Protein 3U67 (pdb70)

Nearest PDB structures (foldseek):
  3u67-assembly1_A  TM=1.005E+00  e=1.714E-45  Leishmania major strain Friedlin
  3h80-assembly1_A  TM=9.993E-01  e=5.465E-40  Leishmania major strain Friedlin
  6ey9-assembly1_A  TM=9.630E-01  e=1.412E-33  Homo sapiens
  3ft5-assembly1_A-2  TM=9.499E-01  e=2.140E-31  Homo sapiens
  6cjl-assembly1_B  TM=9.512E-01  e=3.063E-31  Candida albicans SC5314

InterPro domains:
  IPR001404 Heat shock protein Hsp90 family [MF_00505] (1-665)
  IPR001404 Heat shock protein Hsp90 family [NF003555] (4-664)
  IPR001404 Heat shock protein Hsp90 family [PF00183] (181-685)
  IPR001404 Heat shock protein Hsp90 family [PIRSF002583] (2-690)
  IPR001404 Heat shock protein Hsp90 family [PTHR11528] (3-684)
  IPR003594 Histidine kinase/HSP90-like ATPase domain [PF02518] (26-178)
  IPR003594 Histidine kinase/HSP90-like ATPase domain [SM00387] (25-179)
  IPR019805 Heat shock protein Hsp90, conserved site [PS00298] (23-32)
  IPR020568 Ribosomal protein uS5 domain 2-type superfamily [SSF54211] (264-519)
  IPR020575 Heat shock protein Hsp90, N-terminal [PR00775] (3-23)
  IPR020575 Heat shock protein Hsp90, N-terminal [PR00775] (24-46)
  IPR020575 Heat shock protein Hsp90, N-terminal [PR00775] (73-90)
  IPR020575 Heat shock protein Hsp90, N-terminal [PR00775] (91-108)
  IPR020575 Heat shock protein Hsp90, N-te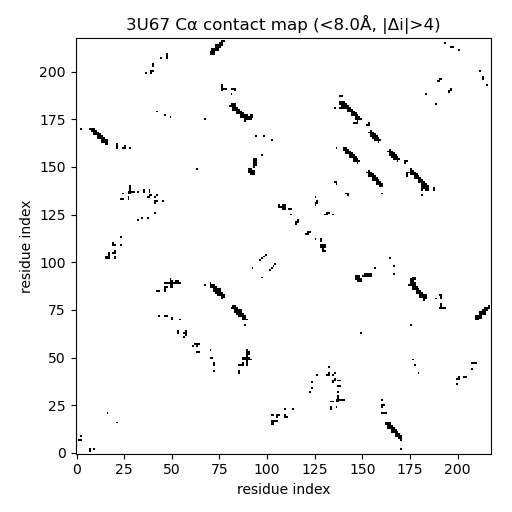rminal [PR00775] (116-138)
  IPR020575 Heat shock protein Hsp90, N-terminal [PR00775] (167-184)
  IPR020575 Heat shock protein Hsp90, N-terminal [PR00775] (185-203)
  IPR020575 Heat shock protein Hsp90, N-terminal [cd16927] (12-199)
  IPR036890 Histidine kinase/HSP90-like ATPase superfamily [G3DSA:3.30.565.10] (1-225)
  IPR036890 Histidine kinase/HSP90-like ATPase superfamily [SSF55874] (2-210)
  IPR037196 HSP90, C-terminal domain [G3DSA:1.20.120.790] (519-669)

B-factor: mean 36.73, std 11.41, range [22.11, 109.65]

CATH classification: 3.30.565.10

Foldseek 3Di:
DEQPDPPHWKDKDKDFFAVLLLVLLVCQLPDDDDPLLLLVLLLLVVQLVQQVVQVVVCVVPVCQCPPNNAWAKEWEFDLVQQKIKIWTQGQWAALCRCVQVPGHPDQPLSVVLVVCVVVPHDPSCCVVSVNSNSSLSNFAQKKWKWTDHPVHAIWIWMDSSPRMIMIMDGPDDDDHTMMIMGRGDPVRSCCSDPVSVVVSCVVNPPPRPHYYHYDDDD

Structure (mmCIF, N/CA/C/O backbone):
data_3U67
#
_entry.id   3U67
#
_cell.length_a   121.865
_cell.length_b   42.991
_cell.length_c   51.253
_cell.angle_alpha   90.00
_cell.angle_beta   90.00
_cell.angle_gamma   90.00
#
_symmetry.space_group_name_H-M   'P 21 21 2'
#
loop_
_entity.id
_entity.type
_entity.pdbx_description
1 polymer 'Heat shock protein 83-1'
2 non-polymer "ADENOSINE-5'-DIPHOSPHATE"
3 non-polymer 'MAGNESIUM ION'
4 non-polymer 1,2-ETHANEDIOL
5 water water
#
loop_
_atom_site.group_PDB
_atom_site.id
_atom_site.type_symbol
_atom_site.label_atom_id
_atom_site.label_alt_id
_atom_site.label_comp_id
_atom_site.label_asym_id
_atom_site.label_entity_id
_atom_site.label_seq_id
_atom_site.pdbx_PDB_ins_code
_atom_site.Cartn_x
_atom_site.Cartn_y
_atom_site.Cartn_z
_atom_site.occupancy
_at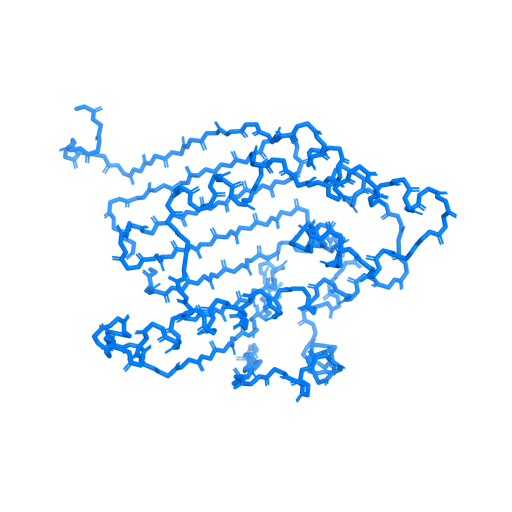om_site.B_iso_or_equiv
_atom_site.auth_seq_id
_atom_site.auth_comp_id
_atom_site.auth_asym_id
_atom_site.auth_atom_id
_atom_site.pdbx_PDB_model_num
ATOM 1 N N . SER A 1 9 ? 10.042 21.727 -29.916 1.00 55.29 -9 SER A N 1
ATOM 2 C CA . SER A 1 9 ? 10.080 22.294 -28.564 1.00 54.98 -9 SER A CA 1
ATOM 3 C C . SER A 1 9 ? 8.816 21.994 -27.755 1.00 58.41 -9 SER A C 1
ATOM 4 O O . SER A 1 9 ? 8.487 22.727 -26.816 1.00 58.56 -9 SER A O 1
ATOM 7 N N . GLY A 1 10 ? 8.138 20.908 -28.122 1.00 53.36 -8 GLY A N 1
ATOM 8 C CA . GLY A 1 10 ? 6.908 20.447 -27.488 1.00 51.70 -8 GLY A CA 1
ATOM 9 C C . GLY A 1 10 ? 6.915 18.940 -27.393 1.00 53.64 -8 GLY A C 1
ATOM 10 O O . GLY A 1 10 ? 7.882 18.367 -26.878 1.00 51.85 -8 GLY A O 1
ATOM 11 N N . ARG A 1 11 ? 5.859 18.286 -27.942 1.00 49.53 -7 ARG A N 1
ATOM 12 C CA . ARG A 1 11 ? 5.673 16.828 -27.925 1.00 49.34 -7 ARG A CA 1
ATOM 13 C C . ARG A 1 11 ? 6.799 16.006 -28.566 1.00 52.43 -7 ARG A C 1
ATOM 14 O O . ARG A 1 11 ? 7.007 14.863 -28.158 1.00 53.09 -7 ARG A O 1
ATOM 16 N N . GLU A 1 12 ? 7.500 16.575 -29.572 1.00 47.63 -6 GLU A N 1
ATOM 17 C CA . GLU A 1 12 ? 8.575 15.920 -30.324 1.00 46.35 -6 GLU A CA 1
ATOM 18 C C . GLU A 1 12 ? 9.965 16.092 -29.697 1.00 46.93 -6 GLU A C 1
ATOM 19 O O . GLU A 1 12 ? 10.917 15.454 -30.159 1.00 46.18 -6 GLU A O 1
ATOM 21 N N . ASN A 1 13 ? 10.094 16.962 -28.664 1.00 39.18 -5 ASN A N 1
ATOM 22 C CA . ASN A 1 13 ? 11.389 17.174 -28.006 1.00 36.84 -5 ASN A CA 1
ATOM 23 C C . ASN A 1 13 ? 11.776 15.906 -27.244 1.00 35.91 -5 ASN A C 1
ATOM 24 O O . ASN A 1 13 ? 10.925 15.296 -26.597 1.00 34.49 -5 ASN A O 1
ATOM 29 N N . LEU A 1 14 ? 13.054 15.503 -27.331 1.00 30.90 -4 LEU A N 1
ATOM 30 C CA . LEU A 1 14 ? 13.601 14.319 -26.672 1.00 31.25 -4 LEU A CA 1
ATOM 31 C C . LEU A 1 14 ? 13.270 14.241 -25.178 1.00 31.77 -4 LEU A C 1
ATOM 32 O O . LEU A 1 14 ? 13.027 13.150 -24.643 1.00 29.89 -4 LEU A O 1
ATOM 37 N N . TYR A 1 15 ? 13.249 15.408 -24.510 1.00 27.21 -3 TYR A N 1
ATOM 38 C CA . TYR A 1 15 ? 13.034 15.524 -23.073 1.00 25.78 -3 TYR A CA 1
ATOM 39 C C . TYR A 1 15 ? 11.584 15.733 -22.665 1.00 29.36 -3 TYR A C 1
ATOM 40 O O . TYR A 1 15 ? 11.317 15.776 -21.481 1.00 26.98 -3 TYR A O 1
ATOM 49 N N . PHE A 1 16 ? 10.651 15.798 -23.627 1.00 26.74 -2 PHE A N 1
ATOM 50 C CA . PHE A 1 16 ? 9.222 15.987 -23.325 1.00 26.21 -2 PHE A CA 1
ATOM 51 C C . PHE A 1 16 ? 8.663 14.848 -22.478 1.00 29.84 -2 PHE A C 1
ATOM 52 O O . PHE A 1 16 ? 8.942 13.668 -22.756 1.00 30.35 -2 PHE A O 1
ATOM 60 N N . GLN A 1 17 ? 7.905 15.205 -21.434 1.00 26.63 -1 GLN A N 1
ATOM 61 C CA . GLN A 1 17 ? 7.288 14.248 -20.520 1.00 27.34 -1 GLN A CA 1
ATOM 62 C C . GLN A 1 17 ? 5.770 14.231 -20.508 1.00 32.28 -1 GLN A C 1
ATOM 63 O O . GLN A 1 17 ? 5.175 13.229 -20.142 1.00 32.28 -1 GLN A O 1
ATOM 69 N N . GLY A 1 18 ? 5.141 15.340 -20.824 1.00 28.93 0 GLY A N 1
ATOM 70 C CA . GLY A 1 18 ? 3.688 15.395 -20.771 1.00 28.13 0 GLY A CA 1
ATOM 71 C C . GLY A 1 18 ? 3.177 16.800 -20.855 1.00 31.17 0 GLY A C 1
ATOM 72 O O . GLY A 1 18 ? 3.953 17.759 -20.798 1.00 28.95 0 GLY A O 1
ATOM 73 N N . MET A 1 19 ? 1.858 16.925 -21.001 1.00 28.01 1 MET A N 1
ATOM 74 C CA A MET A 1 19 ? 1.252 18.237 -21.103 0.50 28.57 1 MET A CA 1
ATOM 75 C CA B MET A 1 19 ? 1.210 18.223 -21.167 0.50 28.77 1 MET A CA 1
ATOM 76 C C . MET A 1 19 ? -0.092 18.210 -20.369 1.00 32.15 1 MET A C 1
ATOM 77 O O . MET A 1 19 ? -0.761 17.174 -20.337 1.00 31.58 1 MET A O 1
ATOM 86 N N . THR A 1 20 ? -0.465 19.348 -19.762 1.00 27.32 2 THR A N 1
ATOM 87 C CA . THR A 1 20 ? -1.739 19.495 -19.091 1.00 26.71 2 THR A CA 1
ATOM 88 C C . THR A 1 20 ? -2.328 20.793 -19.619 1.00 30.42 2 THR A C 1
ATOM 89 O O . THR A 1 20 ? -1.646 21.823 -19.606 1.00 29.56 2 THR A O 1
ATOM 93 N N . GLU A 1 21 ? -3.561 20.728 -20.144 1.00 25.40 3 GLU A N 1
ATOM 94 C CA . GLU A 1 21 ? -4.302 21.890 -20.628 1.00 25.18 3 GLU A CA 1
ATOM 95 C C . GLU A 1 21 ? -5.464 22.124 -19.664 1.00 29.28 3 GLU A C 1
ATOM 96 O O . GLU A 1 21 ? -6.064 21.151 -19.184 1.00 27.33 3 GLU A O 1
ATOM 102 N N . THR A 1 22 ? -5.790 23.402 -19.386 1.00 26.02 4 THR A N 1
ATOM 103 C CA . THR A 1 22 ? -6.894 23.775 -18.502 1.00 26.17 4 THR A CA 1
ATOM 104 C C . THR A 1 22 ? -8.010 24.425 -19.317 1.00 28.38 4 THR A C 1
ATOM 105 O O . THR A 1 22 ? -7.733 25.224 -20.225 1.00 28.65 4 THR A O 1
ATOM 109 N N . PHE A 1 23 ? -9.283 24.054 -19.007 1.00 23.40 5 PHE A N 1
ATOM 110 C CA . PHE A 1 23 ? -10.450 24.582 -19.687 1.00 24.24 5 PHE A CA 1
ATOM 111 C C . PHE A 1 23 ? -11.453 25.059 -18.671 1.00 27.41 5 PHE A C 1
ATOM 112 O O . PHE A 1 23 ? -11.560 24.454 -17.614 1.00 27.67 5 PHE A O 1
ATOM 120 N N . ALA A 1 24 ? -12.215 26.104 -18.996 1.00 26.32 6 ALA A N 1
ATOM 121 C CA . ALA A 1 24 ? -13.317 26.512 -18.118 1.00 25.91 6 ALA A CA 1
ATOM 122 C C . ALA A 1 24 ? -14.522 25.641 -18.482 1.00 27.54 6 ALA A C 1
ATOM 123 O O . ALA A 1 24 ? -14.616 25.141 -19.598 1.00 25.87 6 ALA A O 1
ATOM 125 N N . PHE A 1 25 ? -15.467 25.507 -17.573 1.00 26.09 7 PHE A N 1
ATOM 126 C CA . PHE A 1 25 ? -16.712 24.804 -17.864 1.00 26.33 7 PHE A CA 1
ATOM 127 C C . PHE A 1 25 ? -17.682 25.769 -18.490 1.00 29.90 7 PHE A C 1
ATOM 128 O O . PHE A 1 25 ? -17.628 26.964 -18.191 1.00 29.58 7 PHE A O 1
ATOM 136 N N . GLN A 1 26 ? -18.627 25.247 -19.302 1.00 26.90 8 GLN A N 1
ATOM 137 C CA . GLN A 1 26 ? -19.756 25.998 -19.835 1.00 26.65 8 GLN A CA 1
ATOM 138 C C . GLN A 1 26 ? -20.476 26.557 -18.570 1.00 30.59 8 GLN A C 1
ATOM 139 O O . GLN A 1 26 ? -20.485 25.897 -17.529 1.00 28.55 8 GLN A O 1
ATOM 145 N N . ALA A 1 27 ? -20.973 27.802 -18.628 1.00 27.53 9 ALA A N 1
ATOM 146 C CA . ALA A 1 27 ? -21.528 28.506 -17.466 1.00 28.51 9 ALA A CA 1
ATOM 147 C C . ALA A 1 27 ? -22.542 27.752 -16.592 1.00 30.94 9 ALA A C 1
ATOM 148 O O . ALA A 1 27 ? -22.412 27.775 -15.358 1.00 30.13 9 ALA A O 1
ATOM 150 N N . GLU A 1 28 ? -23.545 27.120 -17.212 1.00 27.62 10 GLU A N 1
ATOM 151 C CA . GLU A 1 28 ? -24.573 26.381 -16.464 1.00 27.51 10 GLU A CA 1
ATOM 152 C C . GLU A 1 28 ? -24.022 25.103 -15.863 1.00 29.44 10 GLU A C 1
ATOM 153 O O . GLU A 1 28 ? -24.424 24.730 -14.764 1.00 30.05 10 GLU A O 1
ATOM 159 N N . ILE A 1 29 ? -23.094 24.435 -16.572 1.00 26.02 11 ILE A N 1
ATOM 160 C CA A ILE A 1 29 ? -22.457 23.223 -16.058 0.50 25.75 11 ILE A CA 1
ATOM 161 C CA B ILE A 1 29 ? -22.456 23.221 -16.057 0.50 25.68 11 ILE A CA 1
ATOM 162 C C . ILE A 1 29 ? -21.692 23.588 -14.789 1.00 29.14 11 ILE A C 1
ATOM 163 O O . ILE A 1 29 ? -21.817 22.894 -13.778 1.00 27.25 11 ILE A O 1
ATOM 172 N N . ASN A 1 30 ? -20.944 24.724 -14.817 1.00 27.01 12 ASN A N 1
ATOM 173 C CA . ASN A 1 30 ? -20.218 25.174 -13.622 1.00 25.68 12 ASN A CA 1
ATOM 174 C C . ASN A 1 30 ? -21.205 25.397 -12.457 1.00 29.01 12 ASN A C 1
ATOM 175 O O . ASN A 1 30 ? -20.933 24.994 -11.317 1.00 28.77 12 ASN A O 1
ATOM 180 N N . GLN A 1 31 ? -22.334 26.070 -12.747 1.00 28.64 13 GLN A N 1
ATOM 181 C CA . GLN A 1 31 ? -23.376 26.364 -11.763 1.00 29.43 13 GLN A CA 1
ATOM 182 C C . GLN A 1 31 ? -23.920 25.049 -11.169 1.00 30.49 13 GLN A C 1
ATOM 183 O O . GLN A 1 31 ? -24.041 24.921 -9.944 1.00 30.12 13 GLN A O 1
ATOM 189 N N . LEU A 1 32 ? -24.200 24.064 -12.039 1.00 26.74 14 LEU A N 1
ATOM 190 C CA . LEU A 1 32 ? -24.689 22.746 -11.630 1.00 26.79 14 LEU A CA 1
ATOM 191 C C . LEU A 1 32 ? -23.689 22.021 -10.726 1.00 29.05 14 LEU A C 1
ATOM 192 O O . LEU A 1 32 ? -24.087 21.461 -9.707 1.00 28.08 14 LEU A O 1
ATOM 197 N N . MET A 1 33 ? -22.395 22.071 -11.070 1.00 26.13 15 MET A N 1
ATOM 198 C CA . MET A 1 33 ? -21.360 21.395 -10.291 1.00 26.14 15 MET A CA 1
ATOM 199 C C . MET A 1 33 ? -21.241 21.996 -8.896 1.00 33.00 15 MET A C 1
ATOM 200 O O . MET A 1 33 ? -21.112 21.244 -7.936 1.00 31.44 15 MET A O 1
ATOM 205 N N . SER A 1 34 ? -21.330 23.339 -8.789 1.00 32.39 16 SER A N 1
ATOM 206 C CA . SER A 1 34 ? -21.267 24.020 -7.494 1.00 32.95 16 SER A CA 1
ATOM 207 C C . SER A 1 34 ? -22.474 23.623 -6.655 1.00 37.20 16 SER A C 1
ATOM 208 O O . SER A 1 34 ? -22.311 23.283 -5.481 1.00 38.16 16 SER A O 1
ATOM 211 N N . LEU A 1 35 ? -23.660 23.600 -7.272 1.00 33.87 17 LEU A N 1
ATOM 212 C CA . LEU A 1 35 ? -24.906 23.184 -6.634 1.00 34.80 17 LEU A CA 1
ATOM 213 C C . LEU A 1 35 ? -24.768 21.742 -6.099 1.00 38.58 17 LEU A C 1
ATOM 214 O O . LEU A 1 35 ? -24.917 21.531 -4.895 1.00 37.35 17 LEU A O 1
ATOM 219 N N . ILE A 1 36 ? -24.372 20.780 -6.966 1.00 33.55 18 ILE A N 1
ATOM 220 C CA . ILE A 1 36 ? -24.200 19.362 -6.569 1.00 32.00 18 ILE A CA 1
ATOM 221 C C . ILE A 1 36 ? -23.172 19.131 -5.445 1.00 36.58 18 ILE A C 1
ATOM 222 O O . ILE A 1 36 ? -23.455 18.384 -4.495 1.00 35.99 18 ILE A O 1
ATOM 227 N N . ILE A 1 37 ? -21.970 19.718 -5.570 1.00 34.41 19 ILE A N 1
ATOM 228 C CA . ILE A 1 37 ? -20.887 19.499 -4.607 1.00 35.09 19 ILE A CA 1
ATOM 229 C C . ILE A 1 37 ? -21.179 20.015 -3.178 1.00 43.75 19 ILE A C 1
ATOM 230 O O . ILE A 1 37 ? -20.652 19.464 -2.203 1.00 42.85 19 ILE A O 1
ATOM 235 N N . ASN A 1 38 ? -22.023 21.057 -3.069 1.00 42.33 20 ASN A N 1
ATOM 236 C CA . ASN A 1 38 ? -22.342 21.700 -1.794 1.00 42.42 20 ASN A CA 1
ATOM 237 C C . ASN A 1 38 ? -23.674 21.299 -1.174 1.00 48.04 20 ASN A C 1
ATOM 238 O O . ASN A 1 38 ? -23.841 21.495 0.035 1.00 48.58 20 ASN A O 1
ATOM 243 N N . THR A 1 39 ? -24.610 20.742 -1.981 1.00 44.53 21 THR A N 1
ATOM 244 C CA A THR A 1 39 ? -25.946 20.346 -1.512 0.50 44.35 21 THR A CA 1
ATOM 245 C CA B THR A 1 39 ? -25.937 20.365 -1.507 0.50 43.84 21 THR A CA 1
ATOM 246 C C . THR A 1 39 ? -25.961 19.234 -0.490 1.00 46.67 21 THR A C 1
ATOM 247 O O . THR A 1 39 ? -25.107 18.339 -0.503 1.00 44.68 21 THR A O 1
ATOM 254 N N . PHE A 1 40 ? -26.976 19.270 0.357 1.00 42.39 22 PHE A N 1
ATOM 255 C CA . PHE A 1 40 ? -27.256 18.226 1.305 1.00 41.62 22 PHE A CA 1
ATOM 256 C C . PHE A 1 40 ? -28.241 17.415 0.436 1.00 45.04 22 PHE A C 1
ATOM 257 O O . PHE A 1 40 ? -29.043 18.019 -0.274 1.00 45.82 22 PHE A O 1
ATOM 265 N N . TYR A 1 41 ? -28.170 16.085 0.465 1.00 40.65 23 TYR A N 1
ATOM 266 C CA . TYR A 1 41 ? -29.086 15.180 -0.237 1.00 39.77 23 TYR A CA 1
ATOM 267 C C . TYR A 1 41 ? -28.986 13.849 0.492 1.00 44.04 23 TYR A C 1
ATOM 268 O O . TYR A 1 41 ? -27.871 13.370 0.718 1.00 42.50 23 TYR A O 1
ATOM 277 N N . SER A 1 42 ? -30.137 13.266 0.868 1.00 40.64 24 SER A N 1
ATOM 278 C CA . SER A 1 42 ? -30.198 12.045 1.679 1.00 40.98 24 SER A CA 1
ATOM 279 C C . SER A 1 42 ? -30.162 10.702 0.917 1.00 46.70 24 SER A C 1
ATOM 280 O O . SER A 1 42 ? -30.218 9.643 1.548 1.00 48.81 24 SER A O 1
ATOM 283 N N . ASN A 1 43 ? -30.030 10.731 -0.417 1.00 40.74 25 ASN A N 1
ATOM 284 C CA . ASN A 1 43 ? -30.003 9.510 -1.230 1.00 39.14 25 ASN A CA 1
ATOM 285 C C . ASN A 1 43 ? -28.823 9.562 -2.259 1.00 38.67 25 ASN A C 1
ATOM 286 O O . ASN A 1 43 ? -28.996 9.253 -3.440 1.00 37.53 25 ASN A O 1
ATOM 291 N N . LYS A 1 44 ? -27.632 9.953 -1.781 1.00 34.60 26 LYS A N 1
ATOM 292 C CA . LYS A 1 44 ? -26.416 10.147 -2.611 1.00 33.83 26 LYS A CA 1
ATOM 293 C C . LYS A 1 44 ? -25.943 8.912 -3.403 1.00 37.35 26 LYS A C 1
ATOM 294 O O . LYS A 1 44 ? -25.252 9.077 -4.406 1.00 35.43 26 LYS A O 1
ATOM 300 N N . GLU A 1 45 ? -26.359 7.691 -2.990 1.00 34.09 27 GLU A N 1
ATOM 301 C CA . GLU A 1 45 ? -25.988 6.421 -3.629 1.00 32.87 27 GLU A CA 1
ATOM 302 C C . GLU A 1 45 ? -26.322 6.309 -5.120 1.00 35.43 27 GLU A C 1
ATOM 303 O O . GLU A 1 45 ? -25.734 5.477 -5.794 1.00 34.56 27 GLU A O 1
ATOM 309 N N . ILE A 1 46 ? -27.279 7.134 -5.629 1.00 32.71 28 ILE A N 1
ATOM 310 C CA . ILE A 1 46 ? -27.677 7.164 -7.049 1.00 31.94 28 ILE A CA 1
ATOM 311 C C . ILE A 1 46 ? -26.484 7.490 -7.977 1.00 31.34 28 ILE A C 1
ATOM 312 O O . ILE A 1 46 ? -26.571 7.225 -9.176 1.00 30.34 28 ILE A O 1
ATOM 317 N N . PHE A 1 47 ? -25.378 8.050 -7.430 1.00 29.17 29 PHE A N 1
ATOM 318 C CA . PHE A 1 47 ? -24.185 8.348 -8.258 1.00 29.64 29 PHE A CA 1
ATOM 319 C C . PHE A 1 47 ? -23.691 7.056 -8.927 1.00 31.06 29 PHE A C 1
ATOM 320 O O . PHE A 1 47 ? -23.292 7.070 -10.097 1.00 29.83 29 PHE A O 1
ATOM 328 N N . LEU A 1 48 ? -23.736 5.923 -8.182 1.00 28.27 30 LEU A N 1
ATOM 329 C CA . LEU A 1 48 ? -23.219 4.662 -8.721 1.00 27.45 30 LEU A CA 1
ATOM 330 C C . LEU A 1 48 ? -23.969 4.183 -9.934 1.00 29.30 30 LEU A C 1
ATOM 331 O O . LEU A 1 48 ? -23.347 3.715 -10.881 1.00 28.08 30 LEU A O 1
ATOM 336 N N . ARG A 1 49 ? -25.307 4.318 -9.920 1.00 26.90 31 ARG A N 1
ATOM 337 C CA . ARG A 1 49 ? -26.170 3.929 -11.020 1.00 26.82 31 ARG A CA 1
ATOM 338 C C . ARG A 1 49 ? -25.779 4.735 -12.281 1.00 28.86 31 ARG A C 1
ATOM 339 O O . ARG A 1 49 ? -25.763 4.185 -13.379 1.00 27.63 31 ARG A O 1
ATOM 347 N N . GLU A 1 50 ? -25.451 6.022 -12.115 1.00 26.57 32 GLU A N 1
ATOM 348 C CA . GLU A 1 50 ? -25.077 6.878 -13.254 1.00 25.70 32 GLU A CA 1
ATOM 349 C C . GLU A 1 50 ? -23.748 6.434 -13.881 1.00 28.54 32 GLU A C 1
ATOM 350 O O . GLU A 1 50 ? -23.639 6.415 -15.116 1.00 27.69 32 GLU A O 1
ATOM 356 N N . LEU A 1 51 ? -22.768 6.051 -13.046 1.00 26.26 33 LEU A N 1
ATOM 357 C CA . LEU A 1 51 ? -21.456 5.566 -13.521 1.00 27.98 33 LEU A CA 1
ATOM 358 C C . LEU A 1 51 ? -21.616 4.263 -14.301 1.00 29.48 33 LEU A C 1
ATOM 359 O O . LEU A 1 51 ? -21.046 4.110 -15.381 1.00 25.81 33 LEU A O 1
ATOM 364 N N . ILE A 1 52 ? -22.420 3.331 -13.762 1.00 26.91 34 ILE A N 1
ATOM 365 C CA . ILE A 1 52 ? -22.649 2.023 -14.388 1.00 26.27 34 ILE A CA 1
ATOM 366 C C . ILE A 1 52 ? -23.411 2.180 -15.705 1.00 26.40 34 ILE A C 1
ATOM 367 O O . ILE A 1 52 ? -23.067 1.525 -16.685 1.00 25.51 34 ILE A O 1
ATOM 372 N N . SER A 1 53 ? -24.436 3.070 -15.737 1.00 24.50 35 SER A N 1
ATOM 373 C CA . SER A 1 53 ? -25.207 3.345 -16.944 1.00 23.67 35 SER A CA 1
ATOM 374 C C . SER A 1 53 ? -24.282 3.885 -18.059 1.00 24.67 35 SER A C 1
ATOM 375 O O . SER A 1 53 ? -24.371 3.443 -19.214 1.00 23.35 35 SER A O 1
ATOM 378 N N . ASN A 1 54 ? -23.379 4.808 -17.712 1.00 23.51 36 ASN A N 1
ATOM 379 C CA . ASN A 1 54 ? -22.439 5.346 -18.700 1.00 23.85 36 ASN A CA 1
ATOM 380 C C . ASN A 1 54 ? -21.487 4.271 -19.236 1.00 25.02 36 ASN A C 1
ATOM 381 O O . ASN A 1 54 ? -21.211 4.268 -20.439 1.00 24.65 36 ASN A O 1
ATOM 386 N N . ALA A 1 55 ? -21.020 3.365 -18.364 1.00 22.11 37 ALA A N 1
ATOM 387 C CA . ALA A 1 55 ? -20.152 2.235 -18.762 1.00 23.15 37 ALA A CA 1
ATOM 388 C C . ALA A 1 55 ? -20.902 1.330 -19.764 1.00 27.23 37 ALA A C 1
ATOM 389 O O . ALA A 1 55 ? -20.363 0.969 -20.818 1.00 24.62 37 ALA A O 1
ATOM 391 N N . SER A 1 56 ? -22.170 0.995 -19.432 1.00 25.71 38 SER A N 1
ATOM 392 C CA A SER A 1 56 ? -23.032 0.168 -20.266 0.75 25.20 38 SER A CA 1
ATOM 393 C CA B SER A 1 56 ? -23.029 0.159 -20.269 0.25 25.19 38 SER A CA 1
ATOM 394 C C . SER A 1 56 ? -23.253 0.802 -21.630 1.00 27.27 38 SER A C 1
ATOM 395 O O . SER A 1 56 ? -23.144 0.118 -22.655 1.00 25.72 38 SER A O 1
ATOM 400 N N . ASP A 1 57 ? -23.567 2.123 -21.655 1.00 24.23 39 ASP A N 1
ATOM 401 C CA . ASP A 1 57 ? -23.798 2.825 -22.918 1.00 22.20 39 ASP A CA 1
ATOM 402 C C . ASP A 1 57 ? -22.537 2.751 -23.821 1.00 25.71 39 ASP A C 1
ATOM 403 O O . ASP A 1 57 ? -22.643 2.509 -25.043 1.00 22.68 39 ASP A O 1
ATOM 408 N N . ALA A 1 58 ? -21.350 2.940 -23.204 1.00 24.86 40 ALA A N 1
ATOM 409 C CA . ALA A 1 58 ? -20.061 2.896 -23.915 1.00 24.28 40 ALA A CA 1
ATOM 410 C C . ALA A 1 58 ? -19.799 1.484 -24.495 1.00 27.02 40 ALA A C 1
ATOM 411 O O . ALA A 1 58 ? -19.289 1.357 -25.615 1.00 26.23 40 ALA A O 1
ATOM 413 N N . CYS A 1 59 ? -20.151 0.431 -23.729 1.00 23.85 41 CYS A N 1
ATOM 414 C CA . CYS A 1 59 ? -20.050 -0.961 -24.197 1.00 23.47 41 CYS A CA 1
ATOM 415 C C . CYS A 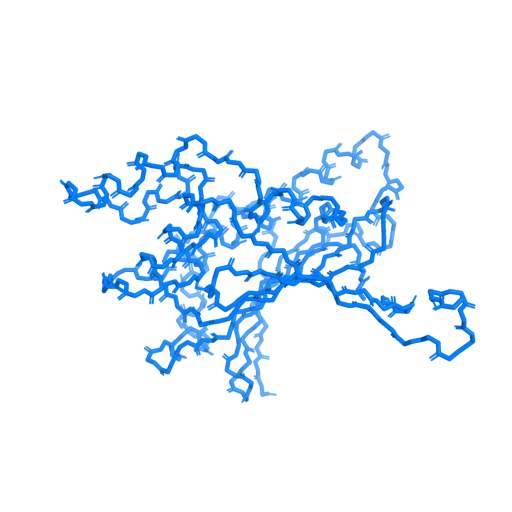1 59 ? -21.019 -1.199 -25.332 1.00 27.19 41 CYS A C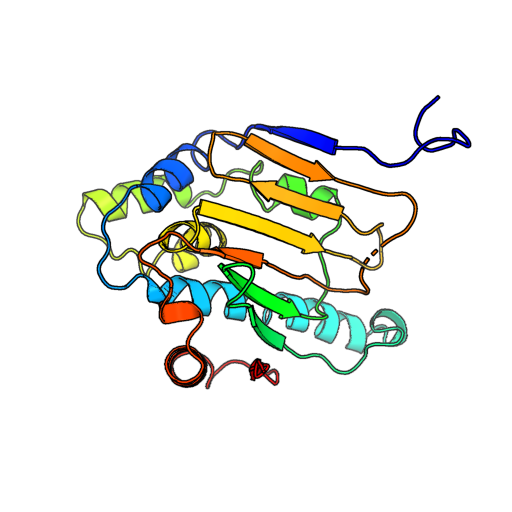 1
ATOM 416 O O . CYS A 1 59 ? -20.626 -1.775 -26.331 1.00 27.76 41 CYS A O 1
ATOM 419 N N . ASP A 1 60 ? -22.279 -0.677 -25.247 1.00 24.09 42 ASP A N 1
ATOM 420 C CA . ASP A 1 60 ? -23.191 -0.801 -26.367 1.00 23.89 42 ASP A CA 1
ATOM 421 C C . ASP A 1 60 ? -22.614 -0.217 -27.651 1.00 26.66 42 ASP A C 1
ATOM 422 O O . ASP A 1 60 ? -22.750 -0.837 -28.701 1.00 26.86 42 ASP A O 1
ATOM 427 N N . LYS A 1 61 ? -21.991 0.984 -27.581 1.00 24.18 43 LYS A N 1
ATOM 428 C CA . LYS A 1 61 ? -21.459 1.650 -28.767 1.00 23.39 43 LYS A CA 1
ATOM 429 C C . LYS A 1 61 ? -20.428 0.808 -29.493 1.00 26.54 43 LYS A C 1
ATOM 430 O O . LYS A 1 61 ? -20.573 0.591 -30.704 1.00 25.49 43 LYS A O 1
ATOM 436 N N . ILE A 1 62 ? -19.455 0.279 -28.762 1.00 23.63 44 ILE A N 1
ATOM 437 C CA . ILE A 1 62 ? -18.416 -0.562 -29.394 1.00 23.83 44 ILE A CA 1
ATOM 438 C C . ILE A 1 62 ? -18.969 -1.934 -29.828 1.00 25.71 44 ILE A C 1
ATOM 439 O O . ILE A 1 62 ? -18.591 -2.441 -30.882 1.00 25.96 44 ILE A O 1
ATOM 444 N N . ARG A 1 63 ? -19.893 -2.492 -29.045 1.00 25.28 45 ARG A N 1
ATOM 445 C CA . ARG A 1 63 ? -20.535 -3.780 -29.363 1.00 25.13 45 ARG A CA 1
ATOM 446 C C . ARG A 1 63 ? -21.201 -3.672 -30.745 1.00 28.03 45 ARG A C 1
ATOM 447 O O . ARG A 1 63 ? -20.902 -4.473 -31.635 1.00 26.96 45 ARG A O 1
ATOM 455 N N . TYR A 1 64 ? -22.070 -2.666 -30.944 1.00 25.93 46 TYR A N 1
ATOM 456 C CA . TYR A 1 64 ? -22.737 -2.509 -32.241 1.00 26.02 46 TYR A CA 1
ATOM 457 C C . TYR A 1 64 ? -21.735 -2.217 -33.366 1.00 30.12 46 TYR A C 1
ATOM 458 O O . TYR A 1 64 ? -21.905 -2.715 -34.481 1.00 31.24 46 TYR A O 1
ATOM 467 N N . GLN A 1 65 ? -20.683 -1.449 -33.079 1.00 26.44 47 GLN A N 1
ATOM 468 C CA . GLN A 1 65 ? -19.669 -1.180 -34.109 1.00 26.93 47 GLN A CA 1
ATOM 469 C C . GLN A 1 65 ? -18.987 -2.485 -34.493 1.00 30.33 47 GLN A C 1
ATOM 470 O O . GLN A 1 65 ? -18.748 -2.705 -35.680 1.00 30.62 47 GLN A O 1
ATOM 476 N N . SER A 1 66 ? -18.725 -3.362 -33.491 1.00 27.27 48 SER A N 1
ATOM 477 C CA . SER A 1 66 ? -18.051 -4.669 -33.696 1.00 27.92 48 SER A CA 1
ATOM 478 C C . SER A 1 66 ? -18.823 -5.646 -34.585 1.00 32.51 48 SER A C 1
ATOM 479 O O . SER A 1 66 ? -18.216 -6.543 -35.159 1.00 31.51 48 SER A O 1
ATOM 482 N N . LEU A 1 67 ? -20.154 -5.467 -34.707 1.00 29.78 49 LEU A N 1
ATOM 483 C CA . LEU A 1 67 ? -20.963 -6.359 -35.535 1.00 29.25 49 LEU A CA 1
ATOM 484 C C . LEU A 1 67 ? -20.654 -6.191 -37.026 1.00 35.79 49 LEU A C 1
ATOM 485 O O . LEU A 1 67 ? -20.646 -7.182 -37.758 1.00 36.84 49 LEU A O 1
ATOM 490 N N . THR A 1 68 ? -20.299 -4.965 -37.450 1.00 32.64 50 THR A N 1
ATOM 491 C CA . THR A 1 68 ? -19.920 -4.652 -38.834 1.00 33.15 50 THR A CA 1
ATOM 492 C C . THR A 1 68 ? -18.409 -4.827 -38.995 1.00 38.03 50 THR A C 1
ATOM 493 O O . THR A 1 68 ? -17.967 -5.313 -40.027 1.00 39.10 50 THR A O 1
ATOM 497 N N . ASP A 1 69 ? -17.619 -4.401 -37.985 1.00 33.28 51 ASP A N 1
ATOM 498 C CA . ASP A 1 69 ? -16.165 -4.502 -38.037 1.00 32.91 51 ASP A CA 1
ATOM 499 C C . ASP A 1 69 ? -15.606 -5.117 -36.750 1.00 34.56 51 ASP A C 1
ATOM 500 O O . ASP A 1 69 ? -15.258 -4.369 -35.836 1.00 31.90 51 ASP A O 1
ATOM 505 N N . PRO A 1 70 ? -15.477 -6.472 -36.667 1.00 33.86 52 PRO A N 1
ATOM 506 C CA . PRO A 1 70 ? -14.950 -7.101 -35.436 1.00 33.22 52 PRO A CA 1
ATOM 507 C C . PRO A 1 70 ? -13.587 -6.597 -34.963 1.00 34.02 52 PRO A C 1
ATOM 508 O O . PRO A 1 70 ? -13.301 -6.660 -33.763 1.00 30.31 52 PRO A O 1
ATOM 512 N N . SER A 1 71 ? -12.760 -6.094 -35.904 1.00 31.47 53 SER A N 1
ATOM 513 C CA . SER A 1 71 ? -11.409 -5.595 -35.599 1.00 32.08 53 SER A CA 1
ATOM 514 C C . SER A 1 71 ? -11.394 -4.432 -34.580 1.00 34.18 53 SER A C 1
ATOM 515 O O . SER A 1 71 ? -10.377 -4.215 -33.931 1.00 34.48 53 SER A O 1
ATOM 518 N N . VAL A 1 72 ? -12.533 -3.717 -34.409 1.00 29.26 54 VAL A N 1
ATOM 519 C CA . VAL A 1 72 ? -12.629 -2.606 -33.435 1.00 27.96 54 VAL A CA 1
ATOM 520 C C . VAL A 1 72 ? -12.411 -3.067 -31.995 1.00 28.89 54 VAL A C 1
ATOM 521 O O . VAL A 1 72 ? -12.058 -2.267 -31.141 1.00 29.28 54 VAL A O 1
ATOM 525 N N . LEU A 1 73 ? -12.643 -4.347 -31.712 1.00 25.23 55 LEU A N 1
ATOM 526 C CA . LEU A 1 73 ? -12.458 -4.887 -30.369 1.00 24.55 55 LEU A CA 1
ATOM 527 C C . LEU A 1 73 ? -10.987 -5.171 -30.058 1.00 29.09 55 LEU A C 1
ATOM 528 O O . LEU A 1 73 ? -10.649 -5.327 -28.892 1.00 27.92 55 LEU A O 1
ATOM 533 N N . GLY A 1 74 ? -10.144 -5.227 -31.086 1.00 29.32 56 GLY A N 1
ATOM 534 C CA . GLY A 1 74 ? -8.709 -5.483 -30.926 1.00 30.13 56 GLY A CA 1
ATOM 535 C C . GLY A 1 74 ? -8.434 -6.698 -30.055 1.00 32.21 56 GLY A C 1
ATOM 536 O O . GLY A 1 74 ? -9.000 -7.764 -30.301 1.00 31.27 56 GLY A O 1
ATOM 537 N N . GLU A 1 75 ? -7.667 -6.517 -28.969 1.00 30.04 57 GLU A N 1
ATOM 538 C CA . GLU A 1 75 ? -7.324 -7.612 -28.050 1.00 31.09 57 GLU A CA 1
ATOM 539 C C . GLU A 1 75 ? -8.228 -7.695 -26.816 1.00 34.58 57 GLU A C 1
ATOM 540 O O . GLU A 1 75 ? -7.960 -8.500 -25.924 1.00 34.17 57 GLU A O 1
ATOM 546 N N . SER A 1 76 ? -9.333 -6.913 -26.788 1.00 29.06 58 SER A N 1
ATOM 547 C CA . SER A 1 76 ? -10.239 -6.895 -25.643 1.00 28.99 58 SER A CA 1
ATOM 548 C C . SER A 1 76 ? -11.696 -7.060 -26.135 1.00 33.66 58 SER A C 1
ATOM 549 O O . SER A 1 76 ? -12.509 -6.123 -26.030 1.00 32.66 58 SER A O 1
ATOM 552 N N . PRO A 1 77 ? -12.051 -8.251 -26.702 1.00 29.80 59 PRO A N 1
ATOM 553 C CA . PRO A 1 77 ? -13.423 -8.435 -27.198 1.00 28.52 59 PRO A CA 1
ATOM 554 C C . PRO A 1 77 ? -14.474 -8.663 -26.111 1.00 31.00 59 PRO A C 1
ATOM 555 O O . PRO A 1 77 ? -15.662 -8.514 -26.403 1.00 31.28 59 PRO A O 1
ATOM 559 N N . ARG A 1 78 ? -14.076 -9.102 -24.905 1.00 29.38 60 ARG A N 1
ATOM 560 C CA . ARG A 1 78 ? -15.048 -9.389 -23.834 1.00 28.79 60 ARG A CA 1
ATOM 561 C C . ARG A 1 78 ? -15.454 -8.112 -23.099 1.00 30.63 60 ARG A C 1
ATOM 562 O O . ARG A 1 78 ? -14.721 -7.615 -22.244 1.00 28.90 60 ARG A O 1
ATOM 570 N N . LEU A 1 79 ? -16.625 -7.579 -23.457 1.00 27.12 61 LEU A N 1
ATOM 571 C CA . LEU A 1 79 ? -17.107 -6.327 -22.898 1.00 27.43 61 LEU A CA 1
ATOM 572 C C . LEU A 1 79 ? -17.634 -6.495 -21.490 1.00 29.80 61 LEU A C 1
ATOM 573 O O . LEU A 1 79 ? -18.526 -7.310 -21.253 1.00 29.13 61 LEU A O 1
ATOM 578 N N . CYS A 1 80 ? -17.055 -5.766 -20.547 1.00 28.17 62 CYS A N 1
ATOM 579 C CA . CYS A 1 80 ? -17.432 -5.890 -19.142 1.00 30.49 62 CYS A CA 1
ATOM 580 C C . CYS A 1 80 ? -17.107 -4.672 -18.327 1.00 31.20 62 CYS A C 1
ATOM 581 O O . CYS A 1 80 ? -16.415 -3.769 -18.786 1.00 31.28 62 CYS A O 1
ATOM 584 N N . ILE A 1 81 ? -17.665 -4.623 -17.134 1.00 27.15 63 ILE A N 1
ATOM 585 C CA . ILE A 1 81 ? -17.547 -3.489 -16.221 1.00 27.06 63 ILE A CA 1
ATOM 586 C C . ILE A 1 81 ? -16.953 -3.947 -14.919 1.00 33.47 63 ILE A C 1
ATOM 587 O O . ILE A 1 81 ? -17.348 -5.007 -14.415 1.00 33.80 63 ILE A O 1
ATOM 592 N N . ARG A 1 82 ? -16.048 -3.135 -14.350 1.00 29.66 64 ARG A N 1
ATOM 593 C CA . ARG A 1 82 ? -15.431 -3.409 -13.054 1.00 30.86 64 ARG A CA 1
ATOM 594 C C . ARG A 1 82 ? -15.653 -2.260 -12.077 1.00 35.52 64 ARG A C 1
ATOM 595 O O . ARG A 1 82 ? -15.599 -1.093 -12.468 1.00 34.29 64 ARG A O 1
ATOM 603 N N . VAL A 1 83 ? -15.912 -2.590 -10.802 1.00 31.75 65 VAL A N 1
ATOM 604 C CA . VAL A 1 83 ? -16.077 -1.609 -9.724 1.00 30.51 65 VAL A CA 1
ATOM 605 C C . VAL A 1 83 ? -14.912 -1.875 -8.788 1.00 34.98 65 VAL A C 1
ATOM 606 O O . VAL A 1 83 ? -14.682 -3.025 -8.391 1.00 35.20 65 VAL A O 1
ATOM 610 N N . VAL A 1 84 ? -14.105 -0.833 -8.536 1.00 31.86 66 VAL A N 1
ATOM 611 C CA . VAL A 1 84 ? -12.863 -0.947 -7.778 1.00 31.48 66 VAL A CA 1
ATOM 612 C C . VAL A 1 84 ? -12.755 -0.010 -6.564 1.00 35.25 66 VAL A C 1
ATOM 613 O O . VAL A 1 84 ? -12.267 1.120 -6.707 1.00 33.05 66 VAL A O 1
ATOM 617 N N . PRO A 1 85 ? -13.098 -0.495 -5.344 1.00 34.63 67 PRO A N 1
ATOM 618 C CA . PRO A 1 85 ? -12.863 0.324 -4.139 1.00 35.12 67 PRO A CA 1
ATOM 619 C C . PRO A 1 85 ? -11.382 0.287 -3.743 1.00 38.11 67 PRO A C 1
ATOM 620 O O . PRO A 1 85 ? -10.704 -0.728 -3.957 1.00 37.21 67 PRO A O 1
ATOM 624 N N . ASP A 1 86 ? -10.875 1.398 -3.203 1.00 34.89 68 ASP A N 1
ATOM 625 C CA . ASP A 1 86 ? -9.485 1.519 -2.756 1.00 35.56 68 ASP A CA 1
ATOM 626 C C . ASP A 1 86 ? -9.460 2.305 -1.438 1.00 41.88 68 ASP A C 1
ATOM 627 O O . ASP A 1 86 ? -9.389 3.532 -1.447 1.00 40.11 68 ASP A O 1
ATOM 632 N N . LYS A 1 87 ? -9.504 1.584 -0.308 1.00 41.71 69 LYS A N 1
ATOM 633 C CA . LYS A 1 87 ? -9.518 2.183 1.038 1.00 42.43 69 LYS A CA 1
ATOM 634 C C . LYS A 1 87 ? -8.305 3.049 1.355 1.00 48.00 69 LYS A C 1
ATOM 635 O O . LYS A 1 87 ? -8.465 4.123 1.937 1.00 49.40 69 LYS A O 1
ATOM 641 N N . GLU A 1 88 ? -7.108 2.611 0.935 1.00 44.62 70 GLU A N 1
ATOM 642 C CA . GLU A 1 88 ? -5.855 3.326 1.168 1.00 44.65 70 GLU A CA 1
ATOM 643 C C . GLU A 1 88 ? -5.890 4.718 0.546 1.00 49.77 70 GLU A C 1
ATOM 644 O O . GLU A 1 88 ? -5.632 5.712 1.236 1.00 50.09 70 GLU A O 1
ATOM 646 N N . ASN A 1 89 ? -6.257 4.785 -0.747 1.00 45.02 71 ASN A N 1
ATOM 647 C CA . ASN A 1 89 ? -6.313 6.024 -1.517 1.00 43.92 71 ASN A CA 1
ATOM 648 C C . ASN A 1 89 ? -7.650 6.769 -1.411 1.00 44.20 71 ASN A C 1
ATOM 649 O O . ASN A 1 89 ? -7.756 7.889 -1.903 1.00 43.83 71 ASN A O 1
ATOM 654 N N . LYS A 1 90 ? -8.645 6.159 -0.736 1.00 39.15 72 LYS A N 1
ATOM 655 C CA . LYS A 1 90 ? -9.995 6.694 -0.511 1.00 38.84 72 LYS A CA 1
ATOM 656 C C . LYS A 1 90 ? -10.726 7.004 -1.837 1.00 38.60 72 LYS A C 1
ATOM 657 O O . LYS A 1 90 ? -11.412 8.024 -1.969 1.00 36.21 72 LYS A O 1
ATOM 663 N N . THR A 1 91 ? -10.556 6.101 -2.817 1.00 33.47 73 THR A N 1
ATOM 664 C CA . THR A 1 91 ? -11.179 6.220 -4.140 1.00 32.47 73 THR A CA 1
ATOM 665 C C . THR A 1 91 ? -12.071 5.048 -4.488 1.00 34.46 73 THR A C 1
ATOM 666 O O . THR A 1 91 ? -11.838 3.906 -4.062 1.00 33.98 73 THR A O 1
ATOM 670 N N . LEU A 1 92 ? -13.094 5.337 -5.283 1.00 30.91 74 LEU A N 1
ATOM 671 C CA . LEU A 1 92 ? -13.966 4.324 -5.874 1.00 29.72 74 LEU A CA 1
ATOM 672 C C . LEU A 1 92 ? -13.832 4.501 -7.398 1.00 32.76 74 LEU A C 1
ATOM 673 O O . LEU A 1 92 ? -14.028 5.610 -7.916 1.00 30.81 74 LEU A O 1
ATOM 678 N N . THR A 1 93 ? -13.516 3.426 -8.095 1.00 29.00 75 THR A N 1
ATOM 679 C CA . THR A 1 93 ? -13.345 3.465 -9.547 1.00 29.91 75 THR A CA 1
ATOM 680 C C . THR A 1 93 ? -14.335 2.563 -10.282 1.00 32.85 75 THR A C 1
ATOM 681 O O . THR A 1 93 ? -14.579 1.437 -9.837 1.00 32.48 75 THR A O 1
ATOM 685 N N . VAL A 1 94 ? -14.855 3.039 -11.446 1.00 28.23 76 VAL A N 1
ATOM 686 C CA . VAL A 1 94 ? -15.708 2.257 -12.351 1.00 26.80 76 VAL A CA 1
ATOM 687 C C . VAL A 1 94 ? -14.998 2.224 -13.702 1.00 31.79 76 VAL A C 1
ATOM 688 O O . VAL A 1 94 ? -14.695 3.275 -14.280 1.00 31.40 76 VAL A O 1
ATOM 692 N N . GLU A 1 95 ? -14.675 1.016 -14.164 1.00 27.84 77 GLU A N 1
ATOM 693 C CA . GLU A 1 95 ? -13.918 0.782 -15.389 1.00 27.23 77 GLU A CA 1
ATOM 694 C C . GLU A 1 95 ? -14.747 0.050 -16.405 1.00 30.17 77 GLU A C 1
ATOM 695 O O . GLU A 1 95 ? -15.504 -0.852 -16.052 1.00 29.76 77 GLU A O 1
ATOM 701 N N . ASP A 1 96 ? -14.559 0.389 -17.678 1.00 25.42 78 ASP A N 1
ATOM 702 C CA . ASP A 1 96 ? -15.194 -0.342 -18.771 1.00 24.29 78 ASP A CA 1
ATOM 703 C C . ASP A 1 96 ? -14.193 -0.426 -19.928 1.00 26.33 78 ASP A C 1
ATOM 704 O O . ASP A 1 96 ? -13.247 0.361 -19.967 1.00 25.00 78 ASP A O 1
ATOM 709 N N . ASN A 1 97 ? -14.421 -1.347 -20.856 1.00 24.18 79 ASN A N 1
ATOM 710 C CA . ASN A 1 97 ? -13.673 -1.475 -22.102 1.00 23.98 79 ASN A CA 1
ATOM 711 C C . ASN A 1 97 ? -14.621 -1.177 -23.264 1.00 26.29 79 ASN A C 1
ATOM 712 O O . ASN A 1 97 ? -14.581 -1.803 -24.325 1.00 25.31 79 ASN A O 1
ATOM 717 N N . GLY A 1 98 ? -15.450 -0.151 -23.054 1.00 25.24 80 GLY A N 1
ATOM 718 C CA . GLY A 1 98 ? -16.377 0.335 -24.059 1.00 24.97 80 GLY A CA 1
ATOM 719 C C . GLY A 1 98 ? -15.672 1.164 -25.119 1.00 28.45 80 GLY A C 1
ATOM 720 O O . GLY A 1 98 ? -14.452 1.066 -25.284 1.00 25.72 80 GLY A O 1
ATOM 721 N N . ILE A 1 99 ? -16.439 1.989 -25.855 1.00 26.06 81 ILE A N 1
ATOM 722 C CA . ILE A 1 99 ? -15.918 2.762 -26.993 1.00 24.52 81 ILE A CA 1
ATOM 723 C C . ILE A 1 99 ? -14.753 3.704 -26.638 1.00 25.80 81 ILE A C 1
ATOM 724 O O . ILE A 1 99 ? -13.894 3.973 -27.474 1.00 26.11 81 ILE A O 1
ATOM 729 N N . GLY A 1 100 ? -14.759 4.222 -25.416 1.00 23.53 82 GLY A N 1
ATOM 730 C CA . GLY A 1 100 ? -13.794 5.227 -24.991 1.00 23.90 82 GLY A CA 1
ATOM 731 C C . GLY A 1 100 ? -14.115 6.604 -25.551 1.00 24.37 82 GLY A C 1
ATOM 732 O O . GLY A 1 100 ? -14.938 6.755 -26.470 1.00 23.19 82 GLY A O 1
ATOM 733 N N . MET A 1 101 ? -13.416 7.628 -25.040 1.00 22.18 83 MET A N 1
ATOM 734 C CA . MET A 1 101 ? -13.619 9.021 -25.468 1.00 22.31 83 MET A CA 1
ATOM 735 C C . MET A 1 101 ? -12.317 9.587 -26.031 1.00 24.59 83 MET A C 1
ATOM 736 O O . MET A 1 101 ? -11.262 9.398 -25.449 1.00 24.69 83 MET A O 1
ATOM 741 N N . THR A 1 102 ? -12.398 10.232 -27.208 1.00 23.34 84 THR A N 1
ATOM 742 C CA . THR A 1 102 ? -11.240 10.920 -27.817 1.00 24.48 84 THR A CA 1
ATOM 743 C C . THR A 1 102 ? -10.972 12.166 -26.963 1.00 27.07 84 THR A C 1
ATOM 744 O O . THR A 1 102 ? -11.769 12.479 -26.071 1.00 24.01 84 THR A O 1
ATOM 748 N N . LYS A 1 103 ? -9.903 12.927 -27.279 1.00 24.49 85 LYS A N 1
ATOM 749 C CA . LYS A 1 103 ? -9.630 14.179 -26.565 1.00 24.88 85 LYS A CA 1
ATOM 750 C C . LYS A 1 103 ? -10.819 15.102 -26.771 1.00 27.01 85 LYS A C 1
ATOM 751 O O . LYS A 1 103 ? -11.286 15.717 -25.812 1.00 25.75 85 LYS A O 1
ATOM 757 N N . ALA A 1 104 ? -11.320 15.184 -28.013 1.00 25.12 86 ALA A N 1
ATOM 758 C CA . ALA A 1 104 ? -12.476 16.029 -28.333 1.00 26.00 86 ALA A CA 1
ATOM 759 C C . ALA A 1 104 ? -13.699 15.607 -27.525 1.00 27.15 86 ALA A C 1
ATOM 760 O O . ALA A 1 104 ? -14.401 16.475 -27.015 1.00 25.72 86 ALA A O 1
ATOM 762 N N . ASP A 1 105 ? -13.949 14.282 -27.402 1.00 23.43 87 ASP A N 1
ATOM 763 C CA . ASP A 1 105 ? -15.097 13.788 -26.659 1.00 23.19 87 ASP A CA 1
ATOM 764 C C . ASP A 1 105 ? -15.040 14.225 -25.200 1.00 25.18 87 ASP A C 1
ATOM 765 O O . ASP A 1 105 ? -16.053 14.695 -24.670 1.00 24.32 87 ASP A O 1
ATOM 770 N N . LEU A 1 106 ? -13.848 14.142 -24.590 1.00 22.42 88 LEU A N 1
ATOM 771 C CA . LEU A 1 106 ? -13.625 14.541 -23.195 1.00 22.47 88 LEU A CA 1
ATOM 772 C C . LEU A 1 106 ? -13.929 16.036 -22.993 1.00 26.11 88 LEU A C 1
ATOM 773 O O . LEU A 1 106 ? -14.708 16.389 -22.123 1.00 24.07 88 LEU A O 1
ATOM 778 N N . VAL A 1 107 ? -13.337 16.894 -23.826 1.00 24.19 89 VAL A N 1
ATOM 779 C CA . VAL A 1 107 ? -13.515 18.346 -23.761 1.00 24.04 89 VAL A CA 1
ATOM 780 C C . VAL A 1 107 ? -14.991 18.733 -24.023 1.00 27.32 89 VAL A C 1
ATOM 781 O O . VAL A 1 107 ? -15.578 19.487 -23.234 1.00 25.55 89 VAL A O 1
ATOM 785 N N . ASN A 1 108 ? -15.584 18.178 -25.106 1.00 23.53 90 ASN A N 1
ATOM 786 C CA . ASN A 1 108 ? -16.947 18.484 -25.515 1.00 23.66 90 ASN A CA 1
ATOM 787 C C . ASN A 1 108 ? -18.009 17.938 -24.575 1.00 27.79 90 ASN A C 1
ATOM 788 O O . ASN A 1 108 ? -18.904 18.666 -24.158 1.00 28.09 90 ASN A O 1
ATOM 793 N N . ASN A 1 109 ? -17.960 16.628 -24.327 1.00 25.56 91 ASN A N 1
ATOM 794 C CA . ASN A 1 109 ? -19.018 15.938 -23.589 1.00 25.32 91 ASN A CA 1
ATOM 795 C C . ASN A 1 109 ? -18.956 16.018 -22.100 1.00 28.29 91 ASN A C 1
ATOM 796 O O . ASN A 1 109 ? -19.961 15.725 -21.448 1.00 26.04 91 ASN A O 1
ATOM 801 N N . LEU A 1 110 ? -17.805 16.422 -21.554 1.00 24.46 92 LEU A N 1
ATOM 802 C CA . LEU A 1 110 ? -17.614 16.523 -20.117 1.00 23.96 92 LEU A CA 1
ATOM 803 C C . LEU A 1 110 ? -17.307 17.919 -19.654 1.00 27.16 92 LEU A C 1
ATOM 804 O O . LEU A 1 110 ? -16.476 18.109 -18.776 1.00 25.78 92 LEU A O 1
ATOM 809 N N . GLY A 1 111 ? -18.060 18.890 -20.159 1.00 25.98 93 GLY A N 1
ATOM 810 C CA . GLY A 1 111 ? -17.932 20.217 -19.599 1.00 26.53 93 GLY A CA 1
ATOM 811 C C . GLY A 1 111 ? -18.123 21.442 -20.445 1.00 28.01 93 GLY A C 1
ATOM 812 O O . GLY A 1 111 ? -18.523 22.465 -19.891 1.00 28.58 93 GLY A O 1
ATOM 813 N N . THR A 1 112 ? -17.831 21.377 -21.757 1.00 25.65 94 THR A N 1
ATOM 814 C CA . THR A 1 112 ? -17.925 22.599 -22.587 1.00 25.98 94 THR A CA 1
ATOM 815 C C . THR A 1 112 ? -19.175 22.738 -23.434 1.00 31.69 94 THR A C 1
ATOM 816 O O . THR A 1 112 ? -19.524 23.863 -23.777 1.00 32.35 94 THR A O 1
ATOM 820 N N . ILE A 1 113 ? -19.781 21.627 -23.866 1.00 29.94 95 ILE A N 1
ATOM 821 C CA . ILE A 1 113 ? -21.003 21.709 -24.679 1.00 30.63 95 ILE A CA 1
ATOM 822 C C . ILE A 1 113 ? -22.188 21.870 -23.740 1.00 33.38 95 ILE A C 1
ATOM 823 O O . ILE A 1 113 ? -22.296 21.154 -22.743 1.00 32.42 95 ILE A O 1
ATOM 828 N N . ALA A 1 114 ? -23.046 22.861 -24.032 1.00 31.53 96 ALA A N 1
ATOM 829 C CA . ALA A 1 114 ? -24.214 23.147 -23.217 1.00 32.62 96 ALA A CA 1
ATOM 830 C C . ALA A 1 114 ? -25.217 22.012 -23.346 1.00 36.60 96 ALA A C 1
ATOM 831 O O . ALA A 1 114 ? -25.427 21.482 -24.451 1.00 37.63 96 ALA A O 1
ATOM 833 N N . ARG A 1 115 ? -25.806 21.626 -22.200 1.00 31.22 97 ARG A N 1
ATOM 834 C CA A ARG A 1 115 ? -26.823 20.583 -22.116 0.50 30.40 97 ARG A CA 1
ATOM 835 C CA B ARG A 1 115 ? -26.828 20.590 -22.155 0.50 30.74 97 ARG A CA 1
ATOM 836 C C . ARG A 1 115 ? -28.149 21.315 -21.932 1.00 33.28 97 ARG A C 1
ATOM 837 O O . ARG A 1 115 ? -28.255 22.157 -21.027 1.00 31.34 97 ARG A O 1
ATOM 852 N N . SER A 1 116 ? -29.120 21.088 -22.831 1.00 31.61 98 SER A N 1
ATOM 853 C CA . SER A 1 116 ? -30.399 21.809 -22.748 1.00 32.27 98 SER A CA 1
ATOM 854 C C . SER A 1 116 ? -31.144 21.668 -21.423 1.00 35.57 98 SER A C 1
ATOM 855 O O . SER A 1 116 ? -31.857 22.589 -21.042 1.00 36.83 98 SER A O 1
ATOM 858 N N . GLY A 1 117 ? -30.950 20.552 -20.726 1.00 32.25 99 GLY A N 1
ATOM 859 C CA . GLY A 1 117 ? -31.641 20.309 -19.460 1.00 32.01 99 GLY A CA 1
ATOM 860 C C . GLY A 1 117 ? -30.962 20.823 -18.208 1.00 36.05 99 GLY A C 1
ATOM 861 O O . GLY A 1 117 ? -31.551 20.719 -17.129 1.00 36.00 99 GLY A O 1
ATOM 862 N N . THR A 1 118 ? -29.741 21.425 -18.330 1.00 31.38 100 THR A N 1
ATOM 863 C CA . THR A 1 118 ? -29.007 21.903 -17.145 1.00 30.62 100 THR A CA 1
ATOM 864 C C . THR A 1 118 ? -29.801 22.890 -16.302 1.00 34.98 100 THR A C 1
ATOM 865 O O . THR A 1 118 ? -29.946 22.691 -15.090 1.00 33.17 100 THR A O 1
ATOM 869 N N . LYS A 1 119 ? -30.311 23.956 -16.948 1.00 34.35 101 LYS A N 1
ATOM 870 C CA . LYS A 1 119 ? -31.099 25.002 -16.301 1.00 33.66 101 LYS A CA 1
ATOM 871 C C . LYS A 1 119 ? -32.374 24.426 -15.712 1.00 34.80 101 LYS A C 1
ATOM 872 O O . LYS A 1 119 ? -32.652 24.661 -14.535 1.00 34.13 101 LYS A O 1
ATOM 874 N N . ALA A 1 120 ? -33.134 23.651 -16.511 1.00 31.59 102 ALA A N 1
ATOM 875 C CA . ALA A 1 120 ? -34.388 23.019 -16.056 1.00 31.70 102 ALA A 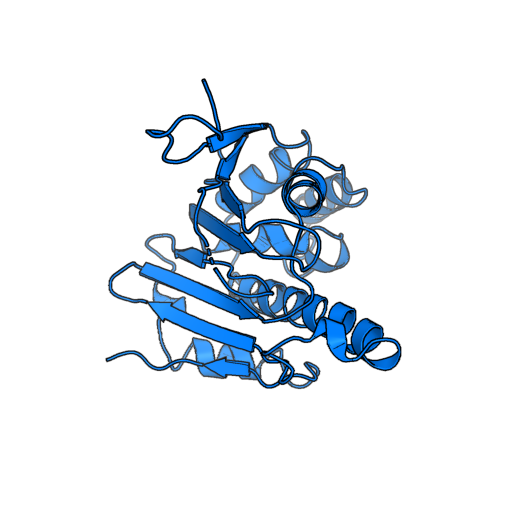CA 1
ATOM 876 C C . ALA A 1 120 ? -34.158 22.118 -14.832 1.00 33.30 102 ALA A C 1
ATOM 877 O O . ALA A 1 120 ? -34.991 22.103 -13.919 1.00 32.01 102 ALA A O 1
ATOM 879 N N . PHE A 1 121 ? -33.024 21.387 -14.805 1.00 29.71 103 PHE A N 1
ATOM 880 C CA . PHE A 1 121 ? -32.688 20.532 -13.666 1.00 28.35 103 PHE A CA 1
ATOM 881 C C . PHE A 1 121 ? -32.497 21.329 -12.368 1.00 31.43 103 PHE A C 1
ATOM 882 O O . PHE A 1 121 ? -33.015 20.942 -11.321 1.00 31.47 103 PHE A O 1
ATOM 890 N N . MET A 1 122 ? -31.702 22.394 -12.425 1.00 29.25 104 MET A N 1
ATOM 891 C CA . MET A 1 122 ? -31.437 23.236 -11.262 1.00 28.80 104 MET A CA 1
ATOM 892 C C . MET A 1 122 ? -32.753 23.881 -10.792 1.00 35.05 104 MET A C 1
ATOM 893 O O . MET A 1 122 ? -33.007 23.955 -9.588 1.00 36.56 104 MET A O 1
ATOM 898 N N . GLU A 1 123 ? -33.604 24.275 -11.744 1.00 33.60 105 GLU A N 1
ATOM 899 C CA . GLU A 1 123 ? -34.924 24.860 -11.455 1.00 33.49 105 GLU A CA 1
ATOM 900 C C . GLU A 1 123 ? -35.821 23.824 -10.785 1.00 36.76 105 GLU A C 1
ATOM 901 O O . GLU A 1 123 ? -36.481 24.138 -9.795 1.00 38.14 105 GLU A O 1
ATOM 907 N N . ALA A 1 124 ? -35.762 22.571 -11.258 1.00 33.15 106 ALA A N 1
ATOM 908 C CA . ALA A 1 124 ? -36.535 21.459 -10.686 1.00 32.67 106 ALA A CA 1
ATOM 909 C C . ALA A 1 124 ? -36.125 21.209 -9.230 1.00 38.08 106 ALA A C 1
ATOM 910 O O . ALA A 1 124 ? -36.999 21.091 -8.375 1.00 38.49 106 ALA A O 1
ATOM 912 N N . LEU A 1 125 ? -34.809 21.224 -8.938 1.00 35.90 107 LEU A N 1
ATOM 913 C CA . LEU A 1 125 ? -34.265 21.033 -7.593 1.00 37.03 107 LEU A CA 1
ATOM 914 C C . LEU A 1 125 ? -34.788 22.063 -6.575 1.00 44.21 107 LEU A C 1
ATOM 915 O O . LEU A 1 125 ? -35.161 21.687 -5.456 1.00 44.59 107 LEU A O 1
ATOM 920 N N . GLU A 1 126 ? -34.830 23.346 -6.970 1.00 42.19 108 GLU A N 1
ATOM 921 C CA . GLU A 1 126 ? -35.351 24.435 -6.124 1.00 42.80 108 GLU A CA 1
ATOM 922 C C . GLU A 1 126 ? -36.864 24.269 -5.880 1.00 48.51 108 GLU A C 1
ATOM 923 O O . GLU A 1 126 ? -37.343 24.552 -4.782 1.00 49.12 108 GLU A O 1
ATOM 925 N N . ALA A 1 127 ? -37.599 23.775 -6.896 1.00 43.56 109 ALA A N 1
ATOM 926 C CA . ALA A 1 127 ? -39.048 23.581 -6.862 1.00 43.63 109 ALA A CA 1
ATOM 927 C C . ALA A 1 127 ? -39.512 22.298 -6.150 1.00 48.25 109 ALA A C 1
ATOM 928 O O . ALA A 1 127 ? -40.718 22.056 -6.063 1.00 50.09 109 ALA A O 1
ATOM 930 N N . GLY A 1 128 ? -38.568 21.504 -5.650 0.50 42.72 110 GLY A N 1
ATOM 931 C CA . GLY A 1 128 ? -38.855 20.257 -4.953 0.50 42.16 110 GLY A CA 1
ATOM 932 C C . GLY A 1 128 ? -38.773 19.011 -5.815 0.50 45.47 110 GLY A C 1
ATOM 933 O O . GLY A 1 128 ? -39.399 17.997 -5.500 0.50 43.88 110 GLY A O 1
ATOM 934 N N . GLY A 1 129 ? -38.012 19.089 -6.908 1.00 42.43 111 GLY A N 1
ATOM 935 C CA . GLY A 1 129 ? -37.777 17.959 -7.797 1.00 41.76 111 GLY A CA 1
ATOM 936 C C . GLY A 1 129 ? -36.784 16.987 -7.182 1.00 43.01 111 GLY A C 1
ATOM 937 O O . GLY A 1 129 ? -36.100 17.309 -6.208 1.00 43.03 111 GLY A O 1
ATOM 938 N N . ASP A 1 130 ? -36.687 15.805 -7.758 1.00 38.27 112 ASP A N 1
ATOM 939 C CA . ASP A 1 130 ? -35.830 14.745 -7.243 1.00 38.15 112 ASP A CA 1
ATOM 940 C C . ASP A 1 130 ? -34.442 14.758 -7.880 1.00 39.55 112 ASP A C 1
ATOM 941 O O . ASP A 1 130 ? -34.349 14.669 -9.099 1.00 38.54 112 ASP A O 1
ATOM 946 N N . MET A 1 131 ? -33.372 14.843 -7.055 1.00 35.08 113 MET A N 1
ATOM 947 C CA . MET A 1 131 ? -31.969 14.772 -7.503 1.00 34.75 113 MET A CA 1
ATOM 948 C C . MET A 1 131 ? -31.727 13.446 -8.257 1.00 39.80 113 MET A C 1
ATOM 949 O O . MET A 1 131 ? -30.878 13.386 -9.153 1.00 38.99 113 MET A O 1
ATOM 954 N N . SER A 1 132 ? -32.501 12.389 -7.928 1.00 36.57 114 SER A N 1
ATOM 955 C CA . SER A 1 132 ? -32.362 11.106 -8.616 1.00 36.18 114 SER A CA 1
ATOM 956 C C . SER A 1 132 ? -32.749 11.190 -10.115 1.00 36.43 114 SER A C 1
ATOM 957 O O . SER A 1 132 ? -32.371 10.312 -10.890 1.00 35.22 114 SER A O 1
ATOM 960 N N . MET A 1 133 ? -33.447 12.275 -10.524 1.00 33.58 115 MET A N 1
ATOM 961 C CA A MET A 1 133 ? -33.851 12.463 -11.925 0.50 33.71 115 MET A CA 1
ATOM 962 C CA B MET A 1 133 ? -33.859 12.489 -11.915 0.50 33.24 115 MET A CA 1
ATOM 963 C C . MET A 1 133 ? -32.702 13.055 -12.769 1.00 35.31 115 MET A C 1
ATOM 964 O O . MET A 1 133 ? -32.864 13.224 -13.983 1.00 35.06 115 MET A O 1
ATOM 973 N N . ILE A 1 134 ? -31.559 13.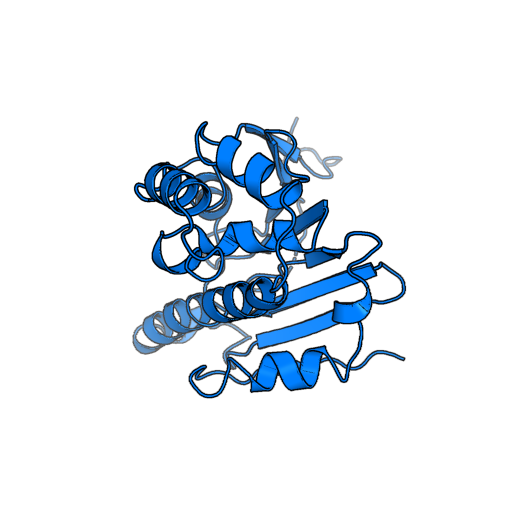378 -12.136 1.00 29.24 116 ILE A N 1
ATOM 974 C CA . ILE A 1 134 ? -30.372 13.965 -12.806 1.00 28.26 116 ILE A CA 1
ATOM 975 C C . ILE A 1 134 ? -30.076 13.371 -14.202 1.00 32.59 116 ILE A C 1
ATOM 976 O O . ILE A 1 134 ? -29.846 14.131 -15.126 1.00 32.33 116 ILE A O 1
ATOM 981 N N . GLY A 1 135 ? -30.078 12.040 -14.326 1.00 30.56 117 GLY A N 1
ATOM 982 C CA . GLY A 1 135 ? -29.820 11.342 -15.587 1.00 29.40 117 GLY A CA 1
ATOM 983 C C . GLY A 1 135 ? -30.831 11.655 -16.672 1.00 32.55 117 GLY A C 1
ATOM 984 O O . GLY A 1 135 ? -30.483 11.797 -17.854 1.00 31.71 117 GLY A O 1
ATOM 985 N N . GLN A 1 136 ? -32.104 11.799 -16.277 1.00 29.66 118 GLN A N 1
ATOM 986 C CA . GLN A 1 136 ? -33.162 12.114 -17.230 1.00 29.13 118 GLN A CA 1
ATOM 987 C C . GLN A 1 136 ? -33.052 13.528 -17.780 1.00 30.74 118 GLN A C 1
ATOM 988 O O . GLN A 1 136 ? -33.604 13.817 -18.832 1.00 31.08 118 GLN A O 1
ATOM 994 N N . PHE A 1 137 ? -32.343 14.406 -17.072 1.00 26.21 119 PHE A N 1
ATOM 995 C CA . PHE A 1 137 ? -32.115 15.786 -17.522 1.00 25.79 119 PHE A CA 1
ATOM 996 C C . PHE A 1 137 ? -30.856 15.915 -18.412 1.00 29.35 119 PHE A C 1
ATOM 997 O O . PHE A 1 137 ? -30.525 17.021 -18.811 1.00 30.44 119 PHE A O 1
ATOM 1005 N N . GLY A 1 138 ? -30.190 14.797 -18.683 1.00 27.28 120 GLY A N 1
ATOM 1006 C CA . GLY A 1 138 ? -29.014 14.718 -19.547 1.00 27.10 120 GLY A CA 1
ATOM 1007 C C . GLY A 1 138 ? -27.704 15.162 -18.913 1.00 28.94 120 GLY A C 1
ATOM 1008 O O . GLY A 1 138 ? -26.752 15.458 -19.631 1.00 29.02 120 GLY A O 1
ATOM 1009 N N . VAL A 1 139 ? -27.624 15.164 -17.569 1.00 25.10 121 VAL A N 1
ATOM 1010 C CA . VAL A 1 139 ? -26.438 15.610 -16.792 1.00 25.22 121 VAL A CA 1
ATOM 1011 C C . VAL A 1 139 ? -26.038 14.590 -15.701 1.00 25.86 121 VAL A C 1
ATOM 1012 O O . VAL A 1 139 ? -25.458 14.944 -14.661 1.00 24.06 121 VAL A O 1
ATOM 1016 N N . GLY A 1 140 ? -26.343 13.329 -15.964 1.00 24.73 122 GLY A N 1
ATOM 1017 C CA . GLY A 1 140 ? -26.073 12.245 -15.025 1.00 26.40 122 GLY A CA 1
ATOM 1018 C C . GLY A 1 140 ? -24.653 12.169 -14.499 1.00 29.17 122 GLY A C 1
ATOM 1019 O O . GLY A 1 140 ? -24.430 11.864 -13.325 1.00 28.83 122 GLY A O 1
ATOM 1020 N N . PHE A 1 141 ? -23.673 12.413 -15.367 1.00 25.69 123 PHE A N 1
ATOM 1021 C CA . PHE A 1 141 ? -22.257 12.298 -14.987 1.00 25.59 123 PHE A CA 1
ATOM 1022 C C . PHE A 1 141 ? -21.925 13.108 -13.718 1.00 26.77 123 PHE A C 1
ATOM 1023 O O . PHE A 1 141 ? -21.199 12.635 -12.843 1.00 26.51 123 PHE A O 1
ATOM 1031 N N . TYR A 1 142 ? -22.468 14.330 -13.633 1.00 25.08 124 TYR A N 1
ATOM 1032 C CA . TYR A 1 142 ? -22.169 15.268 -12.545 1.00 24.56 124 TYR A CA 1
ATOM 1033 C C . TYR A 1 142 ? -22.618 14.819 -11.138 1.00 27.41 124 TYR A C 1
ATOM 1034 O O . TYR A 1 142 ? -22.123 15.364 -10.141 1.00 26.54 124 TYR A O 1
ATOM 1043 N N . SER A 1 143 ? -23.456 13.761 -11.062 1.00 25.54 125 SER A N 1
ATOM 1044 C CA . SER A 1 143 ? -23.891 13.172 -9.778 1.00 26.47 125 SER A CA 1
ATOM 1045 C C . SER A 1 143 ? -22.677 12.665 -8.972 1.00 30.30 125 SER A C 1
ATOM 1046 O O . SER A 1 143 ? -22.768 12.527 -7.754 1.00 29.42 125 SER A O 1
ATOM 1049 N N . ALA A 1 144 ? -21.534 12.404 -9.646 1.00 28.03 126 ALA A N 1
ATOM 1050 C CA . ALA A 1 144 ? -20.315 11.952 -8.965 1.00 28.13 126 ALA A CA 1
ATOM 1051 C C . ALA A 1 144 ? -19.939 12.914 -7.829 1.00 29.77 126 ALA A C 1
ATOM 1052 O O . ALA A 1 144 ? -19.477 12.456 -6.787 1.00 28.40 126 ALA A O 1
ATOM 1054 N N . TYR A 1 145 ? -20.179 14.238 -8.022 1.00 26.61 127 TYR A N 1
ATOM 1055 C CA . TYR A 1 145 ? -19.859 15.280 -7.029 1.00 27.11 127 TYR A CA 1
ATOM 1056 C C . TYR A 1 145 ? -20.716 15.263 -5.748 1.00 31.42 127 TYR A C 1
ATOM 1057 O O . TYR A 1 145 ? -20.395 15.971 -4.788 1.00 30.46 127 TYR A O 1
ATOM 1066 N N . LEU A 1 146 ? -21.763 14.405 -5.719 1.00 30.14 128 LEU A N 1
ATOM 1067 C CA . LEU A 1 146 ? -22.580 14.205 -4.518 1.00 30.34 128 LEU A CA 1
ATOM 1068 C C . LEU A 1 146 ? -21.702 13.538 -3.485 1.00 35.10 128 LEU A C 1
ATOM 1069 O O . LEU A 1 146 ? -21.705 13.962 -2.328 1.00 35.22 128 LEU A O 1
ATOM 1074 N N . VAL A 1 147 ? -20.851 12.570 -3.932 1.00 30.82 129 VAL A N 1
ATOM 1075 C CA . VAL A 1 147 ? -19.978 11.788 -3.029 1.00 30.76 129 VAL A CA 1
ATOM 1076 C C . VAL A 1 147 ? -18.482 12.090 -3.117 1.00 34.35 129 VAL A C 1
ATOM 1077 O O . VAL A 1 147 ? -17.730 11.709 -2.209 1.00 34.65 129 VAL A O 1
ATOM 1081 N N . ALA A 1 148 ? -18.039 12.720 -4.220 1.00 30.56 130 ALA A N 1
ATOM 1082 C CA . ALA A 1 148 ? -16.620 12.988 -4.444 1.00 30.22 130 ALA A CA 1
ATOM 1083 C C . ALA A 1 148 ? -16.246 14.472 -4.498 1.00 32.54 130 ALA A C 1
ATOM 1084 O O . ALA A 1 148 ? -17.037 15.291 -4.973 1.00 31.75 130 ALA A O 1
ATOM 1086 N N . ASP A 1 149 ? -15.032 14.815 -4.029 1.00 29.65 131 ASP A N 1
ATOM 1087 C CA . ASP A 1 149 ? -14.522 16.187 -4.134 1.00 30.70 131 ASP A CA 1
ATOM 1088 C C . ASP A 1 149 ? -13.610 16.322 -5.371 1.00 33.81 131 ASP A C 1
ATOM 1089 O O . ASP A 1 149 ? -13.205 17.431 -5.743 1.00 33.06 131 ASP A O 1
ATOM 1094 N N . ARG A 1 150 ? -13.262 15.185 -5.988 1.00 30.27 132 ARG A N 1
ATOM 1095 C CA . ARG A 1 150 ? -12.431 15.169 -7.200 1.00 29.43 132 ARG A CA 1
ATOM 1096 C C . ARG A 1 150 ? -12.777 13.956 -8.047 1.00 31.93 132 ARG A C 1
ATOM 1097 O O . ARG A 1 150 ? -12.964 12.862 -7.514 1.00 30.28 132 ARG A O 1
ATOM 1105 N N . VAL A 1 151 ? -12.852 14.149 -9.375 1.00 27.66 133 VAL A N 1
ATOM 1106 C CA . VAL A 1 151 ? -13.153 13.050 -10.298 1.00 25.89 133 VAL A CA 1
ATOM 1107 C C . VAL A 1 151 ? -12.066 13.068 -11.363 1.00 28.40 133 VAL A C 1
ATOM 1108 O O . VAL A 1 151 ? -11.741 14.130 -11.894 1.00 26.04 133 VAL A O 1
ATOM 1112 N N . THR A 1 152 ? -11.509 11.887 -11.656 1.00 24.29 134 THR A N 1
ATOM 1113 C CA . THR A 1 152 ? -10.466 11.678 -12.639 1.00 25.68 134 THR A CA 1
ATOM 1114 C C . THR A 1 152 ? -10.974 10.627 -13.631 1.00 29.16 134 THR A C 1
ATOM 1115 O O . THR A 1 152 ? -11.328 9.506 -13.230 1.00 30.04 134 THR A O 1
ATOM 1119 N N . VAL A 1 153 ? -11.062 11.019 -14.898 1.00 25.59 135 VAL A N 1
ATOM 1120 C CA . VAL A 1 153 ? -11.544 10.173 -16.000 1.00 25.28 135 VAL A CA 1
ATOM 1121 C C . VAL A 1 153 ? -10.381 9.861 -16.958 1.00 28.12 135 VAL A C 1
ATOM 1122 O O . VAL A 1 153 ? -9.883 10.776 -17.625 1.00 27.02 135 VAL A O 1
ATOM 1126 N N . THR A 1 154 ? -9.951 8.585 -17.039 1.00 23.58 136 THR A N 1
ATOM 1127 C CA . THR A 1 154 ? -8.893 8.189 -17.984 1.00 23.70 136 THR A CA 1
ATOM 1128 C C . THR A 1 154 ? -9.588 7.457 -19.107 1.00 27.75 136 THR A C 1
ATOM 1129 O O . THR A 1 154 ? -10.374 6.548 -18.828 1.00 29.06 136 THR A O 1
ATOM 1133 N N . SER A 1 155 ? -9.340 7.854 -20.361 1.00 23.64 137 SER A N 1
ATOM 1134 C CA . SER A 1 155 ? -10.073 7.236 -21.466 1.00 23.51 137 SER A CA 1
ATOM 1135 C C . SER A 1 155 ? -9.229 7.083 -22.708 1.00 27.55 137 SER A C 1
ATOM 1136 O O . SER A 1 155 ? -8.363 7.921 -23.003 1.00 26.66 137 SER A O 1
ATOM 1139 N N . LYS A 1 156 ? -9.525 6.025 -23.449 1.00 24.03 138 LYS A N 1
ATOM 1140 C CA . LYS A 1 156 ? -8.860 5.666 -24.692 1.00 23.36 138 LYS A CA 1
ATOM 1141 C C . LYS A 1 156 ? -9.871 5.197 -25.714 1.00 27.55 138 LYS A C 1
ATOM 1142 O O . LYS A 1 156 ? -10.554 4.190 -25.491 1.00 25.83 138 LYS A O 1
ATOM 1148 N N . ASN A 1 157 ? -9.966 5.936 -26.831 1.00 24.91 139 ASN A N 1
ATOM 1149 C CA . ASN A 1 157 ? -10.802 5.620 -27.981 1.00 25.32 139 ASN A CA 1
ATOM 1150 C C . ASN A 1 157 ? -9.854 5.110 -29.080 1.00 29.25 139 ASN A C 1
ATOM 1151 O O . ASN A 1 157 ? -8.709 5.586 -29.154 1.00 28.24 139 ASN A O 1
ATOM 1156 N N . ASN A 1 158 ? -10.322 4.173 -29.945 1.00 27.65 140 ASN A N 1
ATOM 1157 C CA . ASN A 1 158 ? -9.473 3.604 -31.018 1.00 29.19 140 ASN A CA 1
ATOM 1158 C C . ASN A 1 158 ? -8.846 4.645 -31.958 1.00 32.78 140 ASN A C 1
ATOM 1159 O O . ASN A 1 158 ? -7.745 4.426 -32.474 1.00 33.31 140 ASN A O 1
ATOM 1164 N N . SER A 1 159 ? -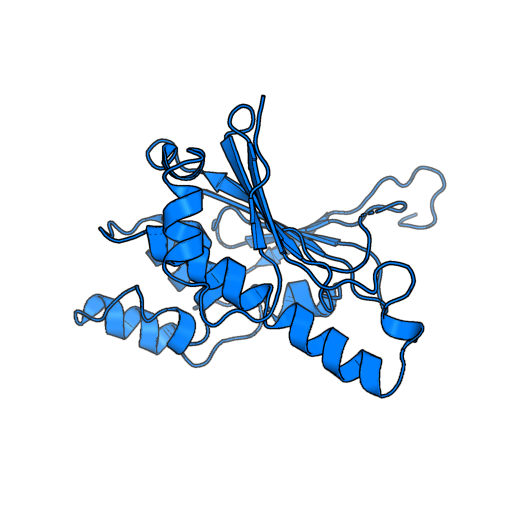9.553 5.751 -32.195 1.00 28.25 141 SER A N 1
ATOM 1165 C CA . SER A 1 159 ? -9.103 6.794 -33.120 1.00 29.04 141 SER A CA 1
ATOM 1166 C C . SER A 1 159 ? -8.168 7.873 -32.488 1.00 33.28 141 SER A C 1
ATOM 1167 O O . SER A 1 159 ? -7.779 8.806 -33.192 1.00 32.77 141 SER A O 1
ATOM 1170 N N . ASP A 1 160 ? -7.813 7.752 -31.190 1.00 28.52 142 ASP A N 1
ATOM 1171 C CA . ASP A 1 160 ? -6.985 8.772 -30.535 1.00 29.20 142 ASP A CA 1
ATOM 1172 C C . ASP A 1 160 ? -6.060 8.174 -29.454 1.00 30.95 142 ASP A C 1
ATOM 1173 O O . ASP A 1 160 ? -6.042 6.959 -29.245 1.00 29.68 142 ASP A O 1
ATOM 1178 N N . GLU A 1 161 ? -5.250 9.032 -28.816 1.00 27.67 143 GLU A N 1
ATOM 1179 C CA A GLU A 1 161 ? -4.334 8.685 -27.729 0.50 27.25 143 GLU A CA 1
ATOM 1180 C CA B GLU A 1 161 ? -4.348 8.627 -27.740 0.50 27.15 143 GLU A CA 1
ATOM 1181 C C . GLU A 1 161 ? -5.162 8.637 -26.443 1.00 30.24 143 GLU A C 1
ATOM 1182 O O . GLU A 1 161 ? -6.314 9.090 -26.438 1.00 30.20 143 GLU A O 1
ATOM 1193 N N . SER A 1 162 ? -4.576 8.142 -25.358 1.00 26.57 144 SER A N 1
ATOM 1194 C CA . SER A 1 162 ? -5.219 8.125 -24.053 1.00 27.31 144 SER A CA 1
ATOM 1195 C C . SER A 1 162 ? -5.061 9.549 -23.439 1.00 30.85 144 SER A C 1
ATOM 1196 O O . SER A 1 162 ? -4.008 10.204 -23.619 1.00 28.73 144 SER A O 1
ATOM 1199 N N . TYR A 1 163 ? -6.113 10.022 -22.718 1.00 25.82 145 TYR A N 1
ATOM 1200 C CA . TYR A 1 163 ? -6.092 11.322 -22.021 1.00 25.86 145 TYR A CA 1
ATOM 1201 C C . TYR A 1 163 ? -6.737 11.162 -20.679 1.00 28.58 145 TYR A C 1
ATOM 1202 O O . TYR A 1 163 ? -7.538 10.226 -20.468 1.00 26.98 145 TYR A O 1
ATOM 1211 N N . VAL A 1 164 ? -6.362 12.052 -19.759 1.00 25.35 146 VAL A N 1
ATOM 1212 C CA . VAL A 1 164 ? -6.906 12.109 -18.416 1.00 24.60 146 VAL A CA 1
ATOM 1213 C C . VAL A 1 164 ? -7.635 13.446 -18.228 1.00 27.80 146 VAL A C 1
ATOM 1214 O O . VAL A 1 164 ? -7.012 14.501 -18.333 1.00 26.33 146 VAL A O 1
ATOM 1218 N N . TRP A 1 165 ? -8.948 13.396 -17.938 1.00 24.51 147 TRP A N 1
ATOM 1219 C CA . TRP A 1 165 ? -9.775 14.579 -17.654 1.00 24.36 147 TRP A CA 1
ATOM 1220 C C . TRP A 1 165 ? -9.808 14.630 -16.105 1.00 27.56 147 TRP A C 1
ATOM 1221 O O . TRP A 1 165 ? -9.903 13.581 -15.458 1.00 26.23 147 TRP A O 1
ATOM 1232 N N . GLU A 1 166 ? -9.777 15.822 -15.511 1.00 24.36 148 GLU A N 1
ATOM 1233 C CA . GLU A 1 166 ? -9.851 15.876 -14.044 1.00 24.17 148 GLU A CA 1
ATOM 1234 C C . GLU A 1 166 ? -10.466 17.146 -13.601 1.00 27.67 148 GLU A C 1
ATOM 1235 O O . GLU A 1 166 ? -10.208 18.185 -14.202 1.00 24.96 148 GLU A O 1
ATOM 1241 N N . SER A 1 167 ? -11.282 17.088 -12.528 1.00 26.63 149 SER A N 1
ATOM 1242 C CA . SER A 1 167 ? -11.849 18.329 -11.986 1.00 26.21 149 SER A CA 1
ATOM 1243 C C . SER A 1 167 ? -12.241 18.177 -10.534 1.00 29.69 149 SER A C 1
ATOM 1244 O O . SER A 1 167 ? -12.749 17.124 -10.127 1.00 27.89 149 SER A O 1
ATOM 1247 N N . SER A 1 168 ? -12.039 19.261 -9.769 1.00 28.52 150 SER A N 1
ATOM 1248 C CA . SER A 1 168 ? -12.452 19.368 -8.374 1.00 29.15 150 SER A CA 1
ATOM 1249 C C . SER A 1 168 ? -13.633 20.332 -8.279 1.00 33.49 150 SER A C 1
ATOM 1250 O O . SER A 1 168 ? -13.914 20.826 -7.196 1.00 34.55 150 SER A O 1
ATOM 1253 N N . ALA A 1 169 ? -14.345 20.586 -9.406 1.00 29.77 151 ALA A N 1
ATOM 1254 C CA . ALA A 1 169 ? -15.520 21.477 -9.466 1.00 29.84 151 ALA A CA 1
ATOM 1255 C C . ALA A 1 169 ? -15.244 22.936 -9.045 1.00 38.22 151 ALA A C 1
ATOM 1256 O O . ALA A 1 169 ? -16.111 23.591 -8.440 1.00 39.29 151 ALA A O 1
ATOM 1258 N N . GLY A 1 170 ? -14.061 23.439 -9.393 1.00 34.41 152 GLY A N 1
ATOM 1259 C CA . GLY A 1 170 ? -13.687 24.811 -9.057 1.00 34.32 152 GLY A CA 1
ATOM 1260 C C . GLY A 1 170 ? -13.866 25.808 -10.186 1.00 35.99 152 GLY A C 1
ATOM 1261 O O . GLY A 1 170 ? -13.364 26.932 -10.097 1.00 36.13 152 GLY A O 1
ATOM 1262 N N . GLY A 1 171 ? -14.612 25.412 -11.217 1.00 29.49 153 GLY A N 1
ATOM 1263 C CA . GLY A 1 171 ? -14.862 26.225 -12.399 1.00 28.68 153 GLY A CA 1
ATOM 1264 C C . GLY A 1 171 ? -14.048 25.799 -13.604 1.00 30.51 153 GLY A C 1
ATOM 1265 O O . GLY A 1 171 ? -14.284 26.289 -14.707 1.00 30.60 153 GLY A O 1
ATOM 1266 N N . THR A 1 172 ? -13.059 24.894 -13.409 1.00 27.99 154 THR A N 1
ATOM 1267 C CA . THR A 1 172 ? -12.217 24.389 -14.504 1.00 26.81 154 THR A CA 1
ATOM 1268 C C . THR A 1 172 ? -11.994 22.895 -14.428 1.00 27.63 154 THR A C 1
ATOM 1269 O O . THR A 1 172 ? -12.131 22.272 -13.362 1.00 26.85 154 THR A O 1
ATOM 1273 N N . PHE A 1 173 ? -11.551 22.336 -15.551 1.00 24.18 155 PHE A N 1
ATOM 1274 C CA . PHE A 1 173 ? -11.075 20.954 -15.643 1.00 23.23 155 PHE A CA 1
ATOM 1275 C C . PHE A 1 173 ? -9.769 20.937 -16.426 1.00 27.69 155 PHE A C 1
ATOM 1276 O O . PHE A 1 173 ? -9.459 21.881 -17.165 1.00 28.66 155 PHE A O 1
ATOM 1284 N N . THR A 1 174 ? -9.013 19.851 -16.276 1.00 25.25 156 THR A N 1
ATOM 1285 C CA . THR A 1 174 ? -7.760 19.680 -16.996 1.00 24.95 156 THR A CA 1
ATOM 1286 C C . THR A 1 174 ? -7.826 18.479 -17.908 1.00 27.48 156 THR A C 1
ATOM 1287 O O . THR A 1 174 ? -8.619 17.571 -17.681 1.00 27.02 156 THR A O 1
ATOM 1291 N N . ILE A 1 175 ? -7.031 18.511 -18.971 1.00 24.42 157 ILE A N 1
ATOM 1292 C CA . ILE A 1 175 ? -6.849 17.404 -19.903 1.00 23.06 157 ILE A CA 1
ATOM 1293 C C . ILE A 1 175 ? -5.330 17.159 -19.913 1.00 27.01 157 ILE A C 1
ATOM 1294 O O . ILE A 1 175 ? -4.571 18.065 -20.305 1.00 25.70 157 ILE A O 1
ATOM 1299 N N . THR A 1 176 ? -4.893 15.944 -19.523 1.00 23.65 158 THR A N 1
ATOM 1300 C CA . THR A 1 176 ? -3.472 15.605 -19.437 1.00 24.80 158 THR A CA 1
ATOM 1301 C C . THR A 1 176 ? -3.156 14.509 -20.446 1.00 31.43 158 THR A C 1
ATOM 1302 O O . THR A 1 176 ? -3.926 13.544 -20.604 1.00 29.24 158 THR A O 1
ATOM 1306 N N . SER A 1 177 ? -2.028 14.661 -21.137 1.00 30.09 159 SER A N 1
ATOM 1307 C CA . SER A 1 177 ? -1.550 13.656 -22.085 1.00 32.17 159 SER A CA 1
ATOM 1308 C C . SER A 1 177 ? -0.084 13.387 -21.821 1.00 36.77 159 SER A C 1
ATOM 1309 O O . SER A 1 177 ? 0.654 14.285 -21.389 1.00 32.69 159 SER A O 1
ATOM 1312 N N . THR A 1 178 ? 0.344 12.151 -22.087 1.00 36.76 160 THR A N 1
ATOM 1313 C CA . THR A 1 178 ? 1.749 11.735 -21.939 1.00 36.97 160 THR A CA 1
ATOM 1314 C C . THR A 1 178 ? 2.174 10.961 -23.190 1.00 45.20 160 THR A C 1
ATOM 1315 O O . THR A 1 178 ? 1.306 10.333 -23.815 1.00 44.77 160 THR A O 1
ATOM 1319 N N . PRO A 1 179 ? 3.486 10.957 -23.565 1.00 44.56 161 PRO A N 1
ATOM 1320 C CA . PRO A 1 179 ? 3.914 10.198 -24.761 1.00 45.58 161 PRO A CA 1
ATOM 1321 C C . PRO A 1 179 ? 3.550 8.712 -24.729 1.00 53.43 161 PRO A C 1
ATOM 1322 O O . PRO A 1 179 ? 3.144 8.167 -25.760 1.00 54.35 161 PRO A O 1
ATOM 1326 N N . GLU A 1 180 ? 3.663 8.070 -23.551 1.00 51.54 162 GLU A N 1
ATOM 1327 C CA . GLU A 1 180 ? 3.315 6.658 -23.373 1.00 52.45 162 GLU A CA 1
ATOM 1328 C C . GLU A 1 180 ? 2.126 6.532 -22.411 1.00 57.57 162 GLU A C 1
ATOM 1329 O O . GLU A 1 180 ? 2.133 7.131 -21.328 1.00 57.17 162 GLU A O 1
ATOM 1331 N N . SER A 1 181 ? 1.107 5.756 -22.817 0.50 54.25 163 SER A N 1
ATOM 1332 C CA . SER A 1 181 ? -0.111 5.530 -22.037 0.50 79.58 163 SER A CA 1
ATOM 1333 C C . SER A 1 181 ? -0.835 4.263 -22.473 0.50 89.78 163 SER A C 1
ATOM 1334 O O . SER A 1 181 ? -0.196 3.251 -22.751 0.50 46.10 163 SER A O 1
ATOM 1337 N N . MET A 1 183 ? -3.060 2.623 -20.455 0.50 45.95 165 MET A N 1
ATOM 1338 C CA . MET A 1 183 ? -4.494 2.605 -20.729 0.50 45.99 165 MET A CA 1
ATOM 1339 C C . MET A 1 183 ? -4.855 1.971 -22.082 0.50 48.62 165 MET A C 1
ATOM 1340 O O . MET A 1 183 ? -4.510 2.511 -23.134 0.50 49.13 165 MET A O 1
ATOM 1345 N N . LYS A 1 184 ? -5.603 0.850 -22.035 1.00 43.79 166 LYS A N 1
ATOM 1346 C CA . LYS A 1 184 ? -6.152 0.123 -23.194 1.00 41.01 166 LYS A CA 1
ATOM 1347 C C . LYS A 1 184 ? -7.513 0.788 -23.548 1.00 36.00 166 LYS A C 1
ATOM 1348 O O . LYS A 1 184 ? -7.921 1.680 -22.825 1.00 36.27 166 LYS A O 1
ATOM 1350 N N . ARG A 1 185 ? -8.226 0.347 -24.608 1.00 27.85 167 ARG A N 1
ATOM 1351 C CA . ARG A 1 185 ? -9.532 0.955 -24.990 1.00 26.30 167 ARG A CA 1
ATOM 1352 C C . ARG A 1 185 ? -10.551 0.919 -23.848 1.00 28.47 167 ARG A C 1
ATOM 1353 O O . ARG A 1 185 ? -10.702 -0.118 -23.199 1.00 27.02 167 ARG A O 1
ATOM 1361 N N . GLY A 1 186 ? -11.235 2.046 -23.629 1.00 25.66 168 GLY A N 1
ATOM 1362 C CA . GLY A 1 186 ? -12.265 2.162 -22.608 1.00 24.96 168 GLY A CA 1
ATOM 1363 C C . GLY A 1 186 ? -12.089 3.371 -21.726 1.00 28.88 168 GLY A C 1
ATOM 1364 O O . GLY A 1 186 ? -11.361 4.305 -22.078 1.00 26.56 168 GLY A O 1
ATOM 1365 N N . THR A 1 187 ? -12.737 3.345 -20.557 1.00 25.88 169 THR A N 1
ATOM 1366 C CA . THR A 1 187 ? -12.728 4.482 -19.635 1.00 25.30 169 THR A CA 1
ATOM 1367 C C . THR A 1 187 ? -12.667 3.993 -18.213 1.00 28.69 169 THR A C 1
ATOM 1368 O O . THR A 1 187 ? -13.324 3.009 -17.866 1.00 29.51 169 THR A O 1
ATOM 1372 N N . ARG A 1 188 ? -11.899 4.717 -17.402 1.00 24.75 170 ARG A N 1
ATOM 1373 C CA A ARG A 1 188 ? -11.751 4.481 -15.976 0.50 24.87 170 ARG A CA 1
ATOM 1374 C CA B ARG A 1 188 ? -11.755 4.489 -15.966 0.50 25.11 170 ARG A CA 1
ATOM 1375 C C . ARG A 1 188 ? -12.159 5.779 -15.272 1.00 29.19 170 ARG A C 1
ATOM 1376 O O . ARG A 1 188 ? -11.530 6.821 -15.498 1.00 28.11 170 ARG A O 1
ATOM 1391 N N . ILE A 1 189 ? -13.238 5.741 -14.488 1.00 26.62 171 ILE A N 1
ATOM 1392 C CA A ILE A 1 189 ? -13.681 6.925 -13.752 0.50 26.53 171 ILE A CA 1
ATOM 1393 C CA B ILE A 1 189 ? -13.685 6.934 -13.761 0.50 26.69 171 ILE A CA 1
ATOM 1394 C C . ILE A 1 189 ? -13.381 6.711 -12.266 1.00 30.48 171 ILE A C 1
ATOM 1395 O O . ILE A 1 189 ? -13.929 5.803 -11.654 1.00 29.80 171 ILE A O 1
ATOM 1404 N N . THR A 1 190 ? -12.497 7.531 -11.709 1.00 26.37 172 THR A N 1
ATOM 1405 C CA . THR A 1 190 ? -12.083 7.428 -10.308 1.00 27.00 172 THR A CA 1
ATOM 1406 C C . THR A 1 190 ? -12.618 8.598 -9.506 1.00 29.29 172 THR A C 1
ATOM 1407 O O . THR A 1 190 ? -12.338 9.757 -9.824 1.00 28.34 172 THR A O 1
ATOM 1411 N N . LEU A 1 191 ? -13.348 8.291 -8.435 1.00 25.98 173 LEU A N 1
ATOM 1412 C CA . LEU A 1 191 ? -13.916 9.286 -7.554 1.00 25.78 173 LEU A CA 1
ATOM 1413 C C . LEU A 1 191 ? -13.086 9.348 -6.259 1.00 32.14 173 LEU A C 1
ATOM 1414 O O . LEU A 1 191 ? -12.894 8.312 -5.627 1.00 31.03 173 LEU A O 1
ATOM 1419 N N . HIS A 1 192 ? -12.582 10.537 -5.887 1.00 30.46 174 HIS A N 1
ATOM 1420 C CA . HIS A 1 192 ? -11.901 10.700 -4.606 1.00 32.44 174 HIS A CA 1
ATOM 1421 C C . HIS A 1 192 ? -13.008 11.108 -3.634 1.00 35.94 174 HIS A C 1
ATOM 1422 O O . HIS A 1 192 ? -13.552 12.217 -3.718 1.00 34.21 174 HIS A O 1
ATOM 1429 N N . LEU A 1 193 ? -13.378 10.180 -2.748 1.00 33.55 175 LEU A N 1
ATOM 1430 C CA . LEU A 1 193 ? -14.482 10.384 -1.824 1.00 33.06 175 LEU A CA 1
ATOM 1431 C C . LEU A 1 193 ? -14.300 11.468 -0.783 1.00 36.84 175 LEU A C 1
ATOM 1432 O O . LEU A 1 193 ? -13.205 11.670 -0.249 1.00 37.04 175 LEU A O 1
ATOM 1437 N N . LYS A 1 194 ? -15.406 12.169 -0.497 1.00 33.96 176 LYS A N 1
ATOM 1438 C CA . LYS A 1 194 ? -15.496 13.194 0.549 1.00 33.98 176 LYS A CA 1
ATOM 1439 C C . LYS A 1 194 ? -15.382 12.432 1.894 1.00 40.99 176 LYS A C 1
ATOM 1440 O O . LYS A 1 194 ? -15.789 11.266 1.946 1.00 39.90 176 LYS A O 1
ATOM 1446 N N . GLU A 1 195 ? -14.846 13.099 2.956 1.00 41.05 177 GLU A N 1
ATOM 1447 C CA A GLU A 1 195 ? -14.613 12.530 4.302 0.50 41.74 177 GLU A CA 1
ATOM 1448 C CA B GLU A 1 195 ? -14.621 12.492 4.274 0.50 41.56 177 GLU A CA 1
ATOM 1449 C C . GLU A 1 195 ? -15.777 11.694 4.880 1.00 46.61 177 GLU A C 1
ATOM 1450 O O . GLU A 1 195 ? -15.537 10.622 5.445 1.00 47.49 177 GLU A O 1
ATOM 1461 N N . ASP A 1 196 ? -17.020 12.187 4.750 1.00 43.21 178 ASP A N 1
ATOM 1462 C CA . ASP A 1 196 ? -18.220 11.532 5.266 1.00 42.67 178 ASP A CA 1
ATOM 1463 C C . ASP A 1 196 ? -18.865 10.549 4.288 1.00 45.25 178 ASP A C 1
ATOM 1464 O O . ASP A 1 196 ? -20.000 10.120 4.510 1.00 44.36 178 ASP A O 1
ATOM 1469 N N . GLN A 1 197 ? -18.147 10.184 3.208 1.00 41.64 179 GLN A N 1
ATOM 1470 C CA . GLN A 1 197 ? -18.688 9.266 2.199 1.00 39.61 179 GLN A CA 1
ATOM 1471 C C . GLN A 1 197 ? -17.898 7.968 2.101 1.00 41.95 179 GLN A C 1
ATOM 1472 O O . GLN A 1 197 ? -18.015 7.275 1.086 1.00 39.61 179 GLN A O 1
ATOM 1478 N N . MET A 1 198 ? -17.118 7.615 3.159 1.00 38.79 180 MET A N 1
ATOM 1479 C CA . MET A 1 198 ? -16.292 6.394 3.156 1.00 38.48 180 MET A CA 1
ATOM 1480 C C . MET A 1 198 ? -17.034 5.059 3.046 1.00 40.90 180 MET A C 1
ATOM 1481 O O . MET A 1 198 ? -16.397 4.050 2.749 1.00 40.36 180 MET A O 1
ATOM 1486 N N . GLU A 1 199 ? -18.369 5.044 3.241 1.00 38.36 181 GLU A N 1
ATOM 1487 C CA . GLU A 1 199 ? -19.211 3.836 3.118 1.00 37.76 181 GLU A CA 1
ATOM 1488 C C . GLU A 1 199 ? -19.192 3.208 1.712 1.00 41.43 181 GLU A C 1
ATOM 1489 O O . GLU A 1 199 ? -19.453 2.011 1.550 1.00 40.97 181 GLU A O 1
ATOM 1495 N N . TYR A 1 200 ? -18.905 4.025 0.687 1.00 36.59 182 TYR A N 1
ATOM 1496 C CA . TYR A 1 200 ? -18.856 3.528 -0.681 1.00 34.96 182 TYR A CA 1
ATOM 1497 C C . TYR A 1 200 ? -17.571 2.758 -0.983 1.00 39.03 182 TYR A C 1
ATOM 1498 O O . TYR A 1 200 ? -17.369 2.329 -2.111 1.00 39.20 182 TYR A O 1
ATOM 1507 N N . LEU A 1 201 ? -16.721 2.556 0.047 1.00 35.91 183 LEU A N 1
ATOM 1508 C CA . LEU A 1 201 ? -15.501 1.750 -0.021 1.00 35.42 183 LEU A CA 1
ATOM 1509 C C . LEU A 1 201 ? -15.771 0.387 0.617 1.00 40.40 183 LEU A C 1
ATOM 1510 O O . LEU A 1 201 ? -14.902 -0.496 0.569 1.00 39.90 183 LEU A O 1
ATOM 1515 N N . GLU A 1 202 ? -16.964 0.220 1.230 1.00 37.14 184 GLU A N 1
ATOM 1516 C CA . GLU A 1 202 ? -17.340 -1.034 1.899 1.00 37.31 184 GLU A CA 1
ATOM 1517 C C . GLU A 1 202 ? -17.884 -2.080 0.931 1.00 43.05 184 GLU A C 1
ATOM 1518 O O . GLU A 1 202 ? -18.859 -1.815 0.224 1.00 43.14 184 GLU A O 1
ATOM 1524 N N . PRO A 1 203 ? -17.266 -3.292 0.904 1.00 40.34 185 PRO A N 1
ATOM 1525 C CA . PRO A 1 203 ? -17.692 -4.327 -0.051 1.00 39.61 185 PRO A CA 1
ATOM 1526 C C . PRO A 1 203 ? -19.168 -4.691 -0.039 1.00 42.64 185 PRO A C 1
ATOM 1527 O O . PRO A 1 203 ? -19.755 -4.868 -1.110 1.00 41.39 185 PRO A O 1
ATOM 1531 N N . ARG A 1 204 ? -19.764 -4.790 1.171 1.00 39.53 186 ARG A N 1
ATOM 1532 C CA A ARG A 1 204 ? -21.174 -5.118 1.383 0.50 39.23 186 ARG A CA 1
ATOM 1533 C CA B ARG A 1 204 ? -21.172 -5.133 1.323 0.50 39.13 186 ARG A CA 1
ATOM 1534 C C . ARG A 1 204 ? -22.076 -4.004 0.832 1.00 42.01 186 ARG A C 1
ATOM 1535 O O . ARG A 1 204 ? -23.083 -4.282 0.183 1.00 41.75 186 ARG A O 1
ATOM 1550 N N . ARG A 1 205 ? -21.715 -2.736 1.116 1.00 38.59 187 ARG A N 1
ATOM 1551 C CA . ARG A 1 205 ? -22.480 -1.572 0.652 1.00 38.09 187 ARG A CA 1
ATOM 1552 C C . ARG A 1 205 ? -22.464 -1.570 -0.894 1.00 40.98 187 ARG A C 1
ATOM 1553 O O . ARG A 1 205 ? -23.521 -1.464 -1.514 1.00 40.33 187 ARG A O 1
ATOM 1561 N N . LEU A 1 206 ? -21.273 -1.778 -1.505 1.00 37.64 188 LEU A N 1
ATOM 1562 C CA . LEU A 1 206 ? -21.144 -1.823 -2.969 1.00 36.99 188 LEU A CA 1
ATOM 1563 C C . LEU A 1 206 ? -21.873 -2.987 -3.604 1.00 40.92 188 LEU A C 1
ATOM 1564 O O . LEU A 1 206 ? -22.567 -2.779 -4.599 1.00 40.15 188 LEU A O 1
ATOM 1569 N N . LYS A 1 207 ? -21.728 -4.212 -3.051 1.00 39.55 189 LYS A N 1
ATOM 1570 C CA . LYS A 1 207 ? -22.384 -5.407 -3.604 1.00 39.35 189 LYS A CA 1
ATOM 1571 C C . LYS A 1 207 ? -23.899 -5.236 -3.700 1.00 41.11 189 LYS A C 1
ATOM 1572 O O . LYS A 1 207 ? -24.483 -5.498 -4.757 1.00 41.03 189 LYS A O 1
ATOM 1574 N N . GLU A 1 208 ? -24.526 -4.727 -2.625 1.00 37.39 190 GLU A N 1
ATOM 1575 C CA . GLU A 1 208 ? -25.976 -4.492 -2.601 1.00 36.93 190 GLU A CA 1
ATOM 1576 C C . GLU A 1 208 ? -26.367 -3.386 -3.568 1.00 41.47 190 GLU A C 1
ATOM 1577 O O . GLU A 1 208 ? -27.353 -3.536 -4.284 1.00 40.54 190 GLU A O 1
ATOM 1583 N N . LEU A 1 209 ? -25.587 -2.281 -3.594 1.00 40.19 191 LEU A N 1
ATOM 1584 C CA . LEU A 1 209 ? -25.858 -1.140 -4.485 1.00 40.19 191 LEU A CA 1
ATOM 1585 C C . LEU A 1 209 ? -25.781 -1.571 -5.949 1.00 40.72 191 LEU A C 1
ATOM 1586 O O . LEU A 1 209 ? -26.638 -1.175 -6.742 1.00 39.44 191 LEU A O 1
ATOM 1591 N N . ILE A 1 210 ? -24.766 -2.397 -6.305 1.00 37.56 192 ILE A N 1
ATOM 1592 C CA . ILE A 1 210 ? -24.628 -2.919 -7.674 1.00 38.25 192 ILE A CA 1
ATOM 1593 C C . ILE A 1 210 ? -25.869 -3.758 -8.030 1.00 45.84 192 ILE A C 1
ATOM 1594 O O . ILE A 1 210 ? -26.519 -3.495 -9.046 1.00 45.70 192 ILE A O 1
ATOM 1599 N N . LYS A 1 211 ? -26.238 -4.713 -7.154 1.00 43.59 193 LYS A N 1
ATOM 1600 C CA . LYS A 1 211 ? -27.426 -5.556 -7.339 1.00 43.87 193 LYS A CA 1
ATOM 1601 C C . LYS A 1 211 ? -28.706 -4.712 -7.472 1.00 49.32 193 LYS A C 1
ATOM 1602 O O . LYS A 1 211 ? -29.553 -5.052 -8.295 1.00 51.13 193 LYS A O 1
ATOM 1608 N N . LYS A 1 212 ? -28.815 -3.597 -6.710 1.00 45.94 194 LYS A N 1
ATOM 1609 C CA . LYS A 1 212 ? -29.978 -2.688 -6.685 1.00 46.72 194 LYS A CA 1
ATOM 1610 C C . LYS A 1 212 ? -30.369 -2.066 -8.034 1.00 57.55 194 LYS A C 1
ATOM 1611 O O . LYS A 1 212 ? -31.562 -1.945 -8.313 1.00 56.97 194 LYS A O 1
ATOM 1617 N N . HIS A 1 213 ? -29.373 -1.651 -8.850 1.00 59.55 195 HIS A N 1
ATOM 1618 C CA . HIS A 1 213 ? -29.597 -1.005 -10.155 1.00 61.23 195 HIS A CA 1
ATOM 1619 C C . HIS A 1 213 ? -28.763 -1.648 -11.282 1.00 66.83 195 HIS A C 1
ATOM 1620 O O . HIS A 1 213 ? -28.078 -0.922 -12.013 1.00 68.14 195 HIS A O 1
ATOM 1627 N N . SER A 1 214 ? -28.808 -2.991 -11.429 1.00 62.99 196 SER A N 1
ATOM 1628 C CA . SER A 1 214 ? -28.036 -3.687 -12.470 1.00 62.61 196 SER A CA 1
ATOM 1629 C C . SER A 1 214 ? -28.669 -4.970 -13.027 1.00 65.86 196 SER A C 1
ATOM 1630 O O . SER A 1 214 ? -28.012 -5.713 -13.771 1.00 65.41 196 SER A O 1
ATOM 1632 N N . GLU A 1 215 ? -29.956 -5.215 -12.705 1.00 61.12 197 GLU A N 1
ATOM 1633 C CA . GLU A 1 215 ? -30.702 -6.357 -13.238 1.00 59.51 197 GLU A CA 1
ATOM 1634 C C . GLU A 1 215 ? -30.926 -6.139 -14.746 1.00 58.54 197 GLU A C 1
ATOM 1635 O O . GLU A 1 215 ? -31.009 -7.107 -15.499 1.00 58.92 197 GLU A O 1
ATOM 1637 N N . PHE A 1 216 ? -30.997 -4.864 -15.176 1.00 51.28 198 PHE A N 1
ATOM 1638 C CA . PHE A 1 216 ? -31.197 -4.466 -16.574 1.00 50.06 198 PHE A CA 1
ATOM 1639 C C . PHE A 1 216 ? -29.873 -4.309 -17.379 1.00 51.29 198 PHE A C 1
ATOM 1640 O O . PHE A 1 216 ? -29.912 -4.337 -18.615 1.00 52.38 198 PHE A O 1
ATOM 1642 N N . ILE A 1 217 ? -28.717 -4.154 -16.688 1.00 42.69 199 ILE A N 1
ATOM 1643 C CA . ILE A 1 217 ? -27.406 -4.002 -17.342 1.00 40.52 199 ILE A CA 1
ATOM 1644 C C . ILE A 1 217 ? -26.994 -5.336 -18.008 1.00 42.54 199 ILE A C 1
ATOM 1645 O O . ILE A 1 217 ? -26.871 -6.354 -17.326 1.00 41.65 199 ILE A O 1
ATOM 1650 N N . GLY A 1 218 ? -26.795 -5.301 -19.329 1.00 37.60 200 GLY A N 1
ATOM 1651 C CA . GLY A 1 218 ? -26.472 -6.477 -20.131 1.00 36.92 200 GLY A CA 1
ATOM 1652 C C . GLY A 1 218 ? -25.015 -6.900 -20.183 1.00 40.36 200 GLY A C 1
ATOM 1653 O O . GLY A 1 218 ? -24.647 -7.716 -21.035 1.00 41.98 200 GLY A O 1
ATOM 1654 N N . TYR A 1 219 ? -24.185 -6.377 -19.271 1.00 33.59 201 TYR A N 1
ATOM 1655 C CA . TYR A 1 219 ? -22.760 -6.691 -19.193 1.00 31.96 201 TYR A CA 1
ATOM 1656 C C . TYR A 1 219 ? -22.430 -7.162 -17.811 1.00 35.72 201 TYR A C 1
ATOM 1657 O O . TYR A 1 219 ? -23.015 -6.676 -16.844 1.00 37.06 201 TYR A O 1
ATOM 1666 N N . ASP A 1 220 ? -21.436 -8.046 -17.697 1.00 32.74 202 ASP A N 1
ATOM 1667 C CA . ASP A 1 220 ? -20.985 -8.492 -16.392 1.00 32.90 202 ASP A CA 1
ATOM 16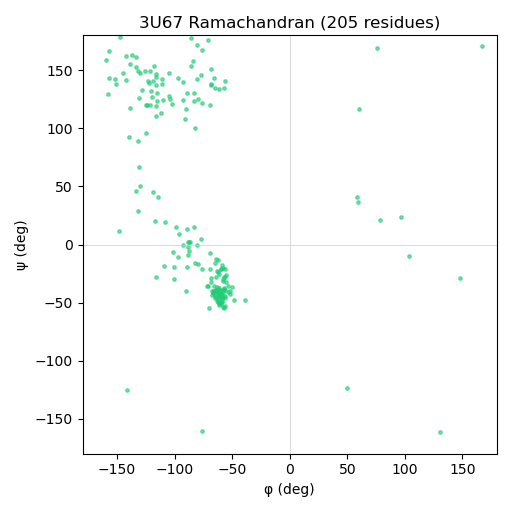68 C C . ASP A 1 220 ? -20.384 -7.319 -15.627 1.00 36.64 202 ASP A C 1
ATOM 1669 O O . ASP A 1 220 ? -19.625 -6.534 -16.205 1.00 34.36 202 ASP A O 1
ATOM 1674 N N . ILE A 1 221 ? -20.763 -7.187 -14.339 1.00 33.81 203 ILE A N 1
ATOM 1675 C CA . ILE A 1 221 ? -20.241 -6.161 -13.433 1.00 34.15 203 ILE A CA 1
ATOM 1676 C C . ILE A 1 221 ? -19.509 -6.898 -12.338 1.00 40.62 203 ILE A C 1
ATOM 1677 O O . ILE A 1 221 ? -20.152 -7.595 -11.536 1.00 39.28 203 ILE A O 1
ATOM 1682 N N . GLU A 1 222 ? -18.171 -6.764 -12.322 1.00 37.26 204 GLU A N 1
ATOM 1683 C CA . GLU A 1 222 ? -17.324 -7.423 -11.333 1.00 37.53 204 GLU A CA 1
ATOM 1684 C C . GLU A 1 222 ? -16.867 -6.469 -10.258 1.00 40.45 204 GLU A C 1
ATOM 1685 O O . GLU A 1 222 ? -16.222 -5.450 -10.551 1.00 37.64 204 GLU A O 1
ATOM 1691 N N . LEU A 1 223 ? -17.207 -6.793 -8.998 1.00 36.32 205 LEU A N 1
ATOM 1692 C CA . LEU A 1 223 ? -16.765 -6.007 -7.864 1.00 35.80 205 LEU A CA 1
ATOM 1693 C C . LEU A 1 223 ? -15.435 -6.590 -7.404 1.00 40.88 205 LEU A C 1
ATOM 1694 O O . LEU A 1 223 ? -15.383 -7.755 -6.986 1.00 38.52 205 LEU A O 1
ATOM 1699 N N . MET A 1 224 ? -14.366 -5.791 -7.499 1.00 38.18 206 MET A N 1
ATOM 1700 C CA . MET A 1 224 ? -13.015 -6.201 -7.114 1.00 39.71 206 MET A CA 1
ATOM 1701 C C . MET A 1 224 ? -12.837 -6.116 -5.611 1.00 47.91 206 MET A C 1
ATOM 1702 O O . MET A 1 224 ? -13.103 -5.073 -5.010 1.00 47.93 206 MET A O 1
ATOM 1707 N N . VAL A 1 225 ? -12.420 -7.229 -4.996 1.00 48.64 207 VAL A N 1
ATOM 1708 C CA . VAL A 1 225 ? -12.226 -7.328 -3.543 1.00 50.32 207 VAL A CA 1
ATOM 1709 C C . VAL A 1 225 ? -10.799 -6.927 -3.139 1.00 56.49 207 VAL A C 1
ATOM 1710 O O . VAL A 1 225 ? -9.832 -7.395 -3.740 1.00 57.38 207 VAL A O 1
ATOM 1714 N N . GLU A 1 226 ? -10.685 -6.039 -2.138 1.00 53.86 208 GLU A N 1
ATOM 1715 C CA . GLU A 1 226 ? -9.410 -5.562 -1.582 1.00 53.72 208 GLU A CA 1
ATOM 1716 C C . GLU A 1 226 ? -8.825 -6.579 -0.568 1.00 59.31 208 GLU A C 1
ATOM 1717 O O . GLU A 1 226 ? -9.524 -7.514 -0.159 1.00 59.27 208 GLU A O 1
ATOM 1723 N N . LYS A 1 227 ? -7.566 -6.333 -0.120 0.50 55.53 209 LYS A N 1
ATOM 1724 C CA . LYS A 1 227 ? -6.800 -7.122 0.857 0.50 82.94 209 LYS A CA 1
ATOM 1725 C C . LYS A 1 227 ? -6.619 -8.578 0.446 0.50 109.65 209 LYS A C 1
ATOM 1726 O O . LYS A 1 227 ? -5.650 -8.903 -0.234 0.50 70.94 209 LYS A O 1
#

Solvent-accessible surface area: 11152 Å² total; per-residue (Å²): 152,37,84,106,71,156,180,57,156,33,75,80,59,90,57,71,14,43,71,66,0,56,104,0,0,54,62,0,34,120,38,186,44,103,58,30,20,8,0,1,67,10,5,2,39,67,3,12,65,15,0,45,111,2,84,128,88,14,132,132,65,95,88,30,25,55,181,40,83,159,24,22,0,101,0,41,6,40,99,93,94,96,20,0,11,2,50,17,20,0,36,4,40,23,53,57,43,0,23,58,62,15,1,40,93,60,85,124,14,2,49,46,0,20,125,22,38,98,94,70,29,67,7,32,64,0,31,164,52,48,2,10,20,6,0,0,0,0,0,0,54,91,0,31,1,13,0,49,18,81,96,42,107,7,18,43,0,59,5,62,14,74,17,64,1,36,0,42,13,59,94,89,81,66,79,23,0,15,89,16,30,0,43,2,32,166,111,15,48,75,6,6,76,63,171,77,0,32,88,6,16,148,133,59,21,113,105,41,70,25,82,33,76,40,54,127,69,159

Sequence (218 aa):
SGRENLYFQGMMTETFAFQAEIINQLMSLIINTTFYSNKEIFLRELISNASSDACDKIRYQSLTDPSVLGESPRLCIRVVPDKENKTLTVEDNGIGMTKADLVNNLGTIARRSGTKAFMEALEAGGDMSMMIGQFGVGFYSAYLVADRVTVTSKNNSDEESYVWESSAGGTFTITSTPESMKRGTRRIITLHLKEEDQMEYLEPRRRLKELIKKHSEFIGYDIELMVEK

Secondary structure (DSSP, 8-state):
--TTSTT---EEEEEEPPHHHHHHHHHHHH---TTTTHHHHHHHHHHHHHHHHHHHHHHH-GGGGTT--S-EEEEEEETTTTEEEEEE-SS---HHHHHIIIIIS--TTHHHHHHHHHTT--GGGGGGGT-GGGGHHHHEEEEEEEEE-TTS--EEEEE-SSSEEEEEE-S----SEEEEEEEE-GGGGGGG-HHHHHHHHHHT-SS--SEEEEPPP-

Organism: Leishmania major (NCBI:txid5664)

Radius of gyration: 17.53 Å; Cα contacts (8 Å, |Δi|>4): 427; chains: 1; bounding box: 53×38×44 Å